Protein AF-0000000069589042 (afdb_homodimer)

Secondary structure (DSSP, 8-state):
------------SS-----PPPHHHHHHHHHHHHHHHHHHTSS---SHHHHHHHHHHHHHHHHHSTTHHHHHHHHHHHHHHHHHHHHHHHHHTT-/------------SS-----PPPHHHHHHHHHHHHHHHHHHTSS---SHHHHHHHHHHHHHHHHHSTTHHHHHHHHHHHHHHHHHHHHHHHHHHH-

pLDDT: mean 73.5, std 22.68, range [29.11, 97.81]

InterPro domains:
  IPR036397 Ribonuclease H superfamily [G3DSA:3.30.420.10] (6-92)

Structure (mmCIF, N/CA/C/O backbone):
data_AF-0000000069589042-model_v1
#
loop_
_entity.id
_entity.type
_entity.pdbx_description
1 polymer 'Uncharacterized protein'
#
loop_
_atom_site.group_PDB
_atom_site.id
_atom_site.type_symbol
_atom_site.label_atom_id
_atom_site.label_alt_id
_atom_site.label_comp_id
_atom_site.label_asym_id
_atom_site.label_entity_id
_atom_site.label_seq_id
_atom_site.pdbx_PDB_ins_code
_atom_site.Cartn_x
_atom_site.Cartn_y
_atom_site.Cartn_z
_atom_site.occupancy
_atom_site.B_iso_or_equiv
_atom_site.auth_seq_id
_atom_site.auth_comp_id
_atom_site.auth_asym_id
_atom_site.auth_atom_id
_atom_site.pdbx_PDB_model_num
ATOM 1 N N . MET A 1 1 ? 12.562 -22.391 -38.875 1 29.11 1 MET A N 1
ATOM 2 C CA . MET A 1 1 ? 13.242 -21.094 -38.75 1 29.11 1 MET A CA 1
ATOM 3 C C . MET A 1 1 ? 12.727 -20.328 -37.531 1 29.11 1 MET A C 1
ATOM 5 O O . MET A 1 1 ? 11.602 -19.812 -37.562 1 29.11 1 MET A O 1
ATOM 9 N N . GLY A 1 2 ? 12.922 -20.703 -36.219 1 31.92 2 GLY A N 1
ATOM 10 C CA . GLY A 1 2 ? 12.305 -20.531 -34.906 1 31.92 2 GLY A CA 1
ATOM 11 C C . GLY A 1 2 ? 12.438 -19.125 -34.375 1 31.92 2 GLY A C 1
ATOM 12 O O . GLY A 1 2 ? 13.547 -18.594 -34.25 1 31.92 2 GLY A O 1
ATOM 13 N N . THR A 1 3 ? 11.484 -18.125 -34.562 1 29.38 3 THR A N 1
ATOM 14 C CA . THR A 1 3 ? 11.43 -16.703 -34.219 1 29.38 3 THR A CA 1
ATOM 15 C C . THR A 1 3 ? 11.805 -16.469 -32.75 1 29.38 3 THR A C 1
ATOM 17 O O . THR A 1 3 ? 11.227 -17.094 -31.875 1 29.38 3 THR A O 1
ATOM 20 N N . HIS A 1 4 ? 13.062 -16.172 -32.344 1 33.91 4 HIS A N 1
ATOM 21 C CA . HIS A 1 4 ? 13.711 -15.758 -31.094 1 33.91 4 HIS A CA 1
ATOM 22 C C . HIS A 1 4 ? 13.062 -14.508 -30.531 1 33.91 4 HIS A C 1
ATOM 24 O O . HIS A 1 4 ? 13.469 -13.383 -30.844 1 33.91 4 HIS A O 1
ATOM 30 N N . ILE A 1 5 ? 11.773 -14.367 -30.609 1 36.72 5 ILE A N 1
ATOM 31 C CA . ILE A 1 5 ? 11.234 -13.117 -30.094 1 36.72 5 ILE A CA 1
ATOM 32 C C . ILE A 1 5 ? 11.883 -12.789 -28.75 1 36.72 5 ILE A C 1
ATOM 34 O O . ILE A 1 5 ? 11.898 -13.625 -27.844 1 36.72 5 ILE A O 1
ATOM 38 N N . GLY A 1 6 ? 12.953 -11.969 -28.75 1 31.2 6 GLY A N 1
ATOM 39 C CA . GLY A 1 6 ? 13.711 -11.273 -27.719 1 31.2 6 GLY A CA 1
ATOM 40 C C . GLY A 1 6 ? 12.844 -10.766 -26.578 1 31.2 6 GLY A C 1
ATOM 41 O O . GLY A 1 6 ? 11.672 -10.43 -26.781 1 31.2 6 GLY A O 1
ATOM 42 N N . MET A 1 7 ? 13.07 -11.195 -25.359 1 32.75 7 MET A N 1
ATOM 43 C CA . MET A 1 7 ? 12.562 -10.898 -24.016 1 32.75 7 MET A CA 1
ATOM 44 C C . MET A 1 7 ? 12.469 -9.391 -23.797 1 32.75 7 MET A C 1
ATOM 46 O O . MET A 1 7 ? 13.484 -8.703 -23.734 1 32.75 7 MET A O 1
ATOM 50 N N . GLN A 1 8 ? 11.703 -8.625 -24.625 1 31.72 8 GLN A N 1
ATOM 51 C CA . GLN A 1 8 ? 11.484 -7.199 -24.406 1 31.72 8 GLN A CA 1
ATOM 52 C C . GLN A 1 8 ? 11.289 -6.902 -22.922 1 31.72 8 GLN A C 1
ATOM 54 O O . GLN A 1 8 ? 10.438 -7.516 -22.266 1 31.72 8 GLN A O 1
ATOM 59 N N . TRP A 1 9 ? 12.328 -6.465 -22.281 1 32.38 9 TRP A N 1
ATOM 60 C CA . TRP A 1 9 ? 12.445 -5.914 -20.938 1 32.38 9 TRP A CA 1
ATOM 61 C C . TRP A 1 9 ? 11.406 -4.82 -20.703 1 32.38 9 TRP A C 1
ATOM 63 O O . TRP A 1 9 ? 11.469 -3.76 -21.344 1 32.38 9 TRP A O 1
ATOM 73 N N . ILE A 1 10 ? 10.141 -4.898 -21.078 1 34.53 10 ILE A N 1
ATOM 74 C CA . ILE A 1 10 ? 9.156 -3.869 -20.766 1 34.53 10 ILE A CA 1
ATOM 75 C C . ILE A 1 10 ? 9.391 -3.338 -19.359 1 34.53 10 ILE A C 1
ATOM 77 O O . ILE A 1 10 ? 9.57 -4.117 -18.406 1 34.53 10 ILE A O 1
ATOM 81 N N . GLY A 1 11 ? 9.984 -2.17 -19.203 1 34.44 11 GLY A N 1
ATOM 82 C CA . GLY A 1 11 ? 10.258 -1.317 -18.062 1 34.44 11 GLY A CA 1
ATOM 83 C C . GLY A 1 11 ? 9.102 -1.262 -17.062 1 34.44 11 GLY A C 1
ATOM 84 O O . GLY A 1 11 ? 8.219 -0.415 -17.188 1 34.44 11 GLY A O 1
ATOM 85 N N . ARG A 1 12 ? 8.266 -2.277 -16.875 1 33.66 12 ARG A N 1
ATOM 86 C CA . ARG A 1 12 ? 7.238 -2.379 -15.844 1 33.66 12 ARG A CA 1
ATOM 87 C C . ARG A 1 12 ? 7.754 -1.869 -14.508 1 33.66 12 ARG A C 1
ATOM 89 O O . ARG A 1 12 ? 8.961 -1.86 -14.266 1 33.66 12 ARG A O 1
ATOM 96 N N . GLY A 1 13 ? 7.234 -0.902 -13.766 1 37.78 13 GLY A N 1
ATOM 97 C CA . GLY A 1 13 ? 7.449 -0.773 -12.328 1 37.78 13 GLY A CA 1
ATOM 98 C C . GLY A 1 13 ? 7.934 -2.057 -11.68 1 37.78 13 GLY A C 1
ATOM 99 O O . GLY A 1 13 ? 7.898 -3.123 -12.297 1 37.78 13 GLY A O 1
ATOM 100 N N . GLY A 1 14 ? 8.93 -1.991 -10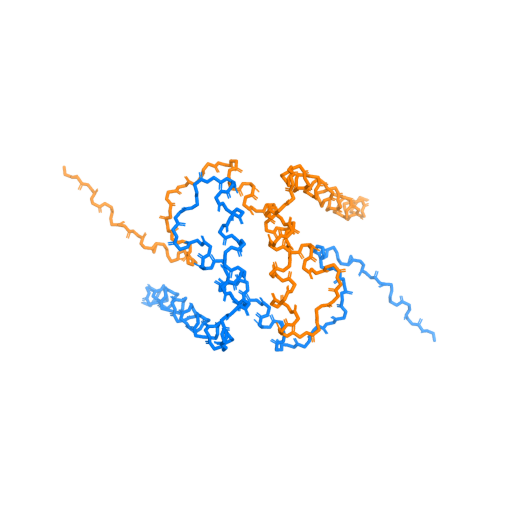.445 1 41.84 14 GLY A N 1
ATOM 101 C CA . GLY A 1 14 ? 9.688 -3.133 -9.953 1 41.84 14 GLY A CA 1
ATOM 102 C C . GLY A 1 14 ? 8.93 -4.445 -10.07 1 41.84 14 GLY A C 1
ATOM 103 O O . GLY A 1 14 ? 8.859 -5.211 -9.117 1 41.84 14 GLY A O 1
ATOM 104 N N . SER A 1 15 ? 7.914 -4.406 -10.766 1 41.94 15 SER A N 1
ATOM 105 C CA . SER A 1 15 ? 7.207 -5.68 -10.703 1 41.94 15 SER A CA 1
ATOM 106 C C . SER A 1 15 ? 8.023 -6.801 -11.328 1 41.94 15 SER A C 1
ATOM 108 O O . SER A 1 15 ? 8.523 -6.656 -12.453 1 41.94 15 SER A O 1
ATOM 110 N N . VAL A 1 16 ? 8.938 -7.422 -10.547 1 47.59 16 VAL A N 1
ATOM 111 C CA . VAL A 1 16 ? 9.469 -8.727 -10.93 1 47.59 16 VAL A CA 1
ATOM 112 C C . VAL A 1 16 ? 8.5 -9.43 -11.875 1 47.59 16 VAL A C 1
ATOM 114 O O . VAL A 1 16 ? 7.285 -9.391 -11.672 1 47.59 16 VAL A O 1
ATOM 117 N N . LEU A 1 17 ? 8.844 -9.375 -13.203 1 51.66 17 LEU A N 1
ATOM 118 C CA . LEU A 1 17 ? 8.117 -10.125 -14.227 1 51.66 17 LEU A CA 1
ATOM 119 C C . LEU A 1 17 ? 7.711 -11.5 -13.703 1 51.66 17 LEU A C 1
ATOM 121 O O . LEU A 1 17 ? 8.5 -12.445 -13.773 1 51.66 17 LEU A O 1
ATOM 125 N N . TRP A 1 18 ? 7.078 -11.531 -12.695 1 61.94 18 TRP A N 1
ATOM 126 C CA . TRP A 1 18 ? 6.508 -12.812 -12.289 1 61.94 18 TRP A CA 1
ATOM 127 C C . TRP A 1 18 ? 5.457 -13.273 -13.289 1 61.94 18 TRP A C 1
ATOM 129 O O . TRP A 1 18 ? 4.836 -12.461 -13.977 1 61.94 18 TRP A O 1
ATOM 139 N N . PRO A 1 19 ? 5.504 -14.562 -13.664 1 65.19 19 PRO A N 1
ATOM 140 C CA . PRO A 1 19 ? 4.383 -15.039 -14.469 1 65.19 19 PRO A CA 1
ATOM 141 C C . PRO A 1 19 ? 3.061 -14.367 -14.109 1 65.19 19 PRO A C 1
ATOM 143 O O . PRO A 1 19 ? 2.895 -13.898 -12.977 1 65.19 19 PRO A O 1
ATOM 146 N N . ALA A 1 20 ? 2.209 -14.281 -15.07 1 70 20 ALA A N 1
ATOM 147 C CA . ALA A 1 20 ? 0.897 -13.672 -14.859 1 70 20 ALA A CA 1
ATOM 148 C C . ALA A 1 20 ? 0.164 -14.344 -13.695 1 70 20 ALA A C 1
ATOM 150 O O . ALA A 1 20 ? 0.16 -15.578 -13.586 1 70 20 ALA A O 1
ATOM 151 N N . ARG A 1 21 ? -0.206 -13.617 -12.781 1 76.06 21 ARG A N 1
ATOM 152 C CA . ARG A 1 21 ? -0.996 -14.117 -11.656 1 76.06 21 ARG A CA 1
ATOM 153 C C . ARG A 1 21 ? -2.428 -14.414 -12.086 1 76.06 21 ARG A C 1
ATOM 155 O O . ARG A 1 21 ? -2.908 -13.875 -13.086 1 76.06 21 ARG A O 1
ATOM 162 N N . SER A 1 22 ? -2.971 -15.352 -11.414 1 81.31 22 SER A N 1
ATOM 163 C CA . SER A 1 22 ? -4.395 -15.578 -11.648 1 81.31 22 SER A CA 1
ATOM 164 C C . SER A 1 22 ? -5.188 -14.281 -11.523 1 81.31 22 SER A C 1
ATOM 166 O O . SER A 1 22 ? -4.863 -13.422 -10.703 1 81.31 22 SER A O 1
ATOM 168 N N . PRO A 1 23 ? -6.207 -14.102 -12.297 1 82.69 23 PRO A N 1
ATOM 169 C CA . PRO A 1 23 ? -7.047 -12.898 -12.258 1 82.69 23 PRO A CA 1
ATOM 170 C C . PRO A 1 23 ? -7.609 -12.617 -10.867 1 82.69 23 PRO A C 1
ATOM 172 O O . PRO A 1 23 ? -7.715 -11.461 -10.469 1 82.69 23 PRO A O 1
ATOM 175 N N . ASP A 1 24 ? -7.965 -13.688 -10.164 1 83.56 24 ASP A N 1
ATOM 176 C CA . ASP A 1 24 ? -8.547 -13.523 -8.836 1 83.56 24 ASP A CA 1
ATOM 177 C C . ASP A 1 24 ? -7.527 -12.93 -7.867 1 83.56 24 ASP A C 1
ATOM 179 O O . ASP A 1 24 ? -7.867 -12.055 -7.066 1 83.56 24 ASP A O 1
ATOM 183 N N . LEU A 1 25 ? -6.352 -13.398 -7.945 1 87.38 25 LEU A N 1
ATOM 184 C CA . LEU A 1 25 ? -5.316 -12.906 -7.047 1 87.38 25 LEU A CA 1
ATOM 185 C C . LEU A 1 25 ? -4.941 -11.469 -7.398 1 87.38 25 LEU A C 1
ATOM 187 O O . LEU A 1 25 ? -4.652 -10.664 -6.508 1 87.38 25 LEU A O 1
ATOM 191 N N . THR A 1 26 ? -5.043 -11.203 -8.648 1 85.94 26 THR A N 1
ATOM 192 C CA . THR A 1 26 ? -4.746 -9.844 -9.102 1 85.94 26 THR A CA 1
ATOM 193 C C . THR A 1 26 ? -5.793 -8.867 -8.586 1 85.94 26 THR A C 1
ATOM 195 O O . THR A 1 26 ? -5.453 -7.789 -8.086 1 85.94 26 THR A O 1
ATOM 198 N N . ARG A 1 27 ? -7.055 -9.289 -8.656 1 83.75 27 ARG A N 1
ATOM 199 C CA . ARG A 1 27 ? -8.133 -8.461 -8.125 1 83.75 27 ARG A CA 1
ATOM 200 C C . ARG A 1 27 ? -7.992 -8.266 -6.621 1 83.75 27 ARG A C 1
ATOM 202 O O . ARG A 1 27 ? -8.125 -7.148 -6.117 1 83.75 27 ARG A O 1
ATOM 209 N N . LEU A 1 28 ? -7.688 -9.32 -5.938 1 85.38 28 LEU A N 1
ATOM 210 C CA . LEU A 1 28 ? -7.547 -9.281 -4.488 1 85.38 28 LEU A CA 1
ATOM 211 C C . LEU A 1 28 ? -6.371 -8.406 -4.078 1 85.38 28 LEU A C 1
ATOM 213 O O . LEU A 1 28 ? -6.453 -7.668 -3.09 1 85.38 28 LEU A O 1
ATOM 217 N N . ASP A 1 29 ? -5.309 -8.586 -4.809 1 87.69 29 ASP A N 1
ATOM 218 C CA . ASP A 1 29 ? -4.141 -7.738 -4.574 1 87.69 29 ASP A CA 1
ATOM 219 C C . ASP A 1 29 ? -4.523 -6.262 -4.598 1 87.69 29 ASP A C 1
ATOM 221 O O . ASP A 1 29 ? -4.273 -5.535 -3.631 1 87.69 29 ASP A O 1
ATOM 225 N N . TYR A 1 30 ? -5.184 -5.898 -5.695 1 86.5 30 TYR A N 1
ATOM 226 C CA . TYR A 1 30 ? -5.566 -4.5 -5.875 1 86.5 30 TYR A CA 1
ATOM 227 C C . TYR A 1 30 ? -6.484 -4.039 -4.75 1 86.5 30 TYR A C 1
ATOM 229 O O . TYR A 1 30 ? -6.23 -3.012 -4.113 1 86.5 30 TYR A O 1
ATOM 237 N N . PHE A 1 31 ? -7.473 -4.809 -4.363 1 88.81 31 PHE A N 1
ATOM 238 C CA . PHE A 1 31 ? -8.492 -4.371 -3.418 1 88.81 31 PHE A CA 1
ATOM 239 C C . PHE A 1 31 ? -7.98 -4.457 -1.987 1 88.81 31 PHE A C 1
ATOM 241 O O . PHE A 1 31 ? -8.367 -3.656 -1.134 1 88.81 31 PHE A O 1
ATOM 248 N N . LEU A 1 32 ? -7.121 -5.371 -1.714 1 92.38 32 LEU A N 1
ATOM 249 C CA . LEU A 1 32 ? -6.551 -5.477 -0.375 1 92.38 32 LEU A CA 1
ATOM 250 C C . LEU A 1 32 ? -5.719 -4.242 -0.044 1 92.38 32 LEU A C 1
ATOM 252 O O . LEU A 1 32 ? -5.832 -3.686 1.051 1 92.38 32 LEU A O 1
ATOM 256 N N . TRP A 1 33 ? -4.887 -3.781 -1.04 1 92.38 33 TRP A N 1
ATOM 257 C CA . TRP A 1 33 ? -4.09 -2.576 -0.818 1 92.38 33 TRP A CA 1
ATOM 258 C C . TRP A 1 33 ? -4.988 -1.362 -0.609 1 92.38 33 TRP A C 1
ATOM 260 O O . TRP A 1 33 ? -4.715 -0.518 0.246 1 92.38 33 TRP A O 1
ATOM 270 N N . ARG A 1 34 ? -6.004 -1.331 -1.408 1 87.81 34 ARG A N 1
ATOM 271 C CA . ARG A 1 34 ? -6.953 -0.235 -1.245 1 87.81 34 ARG A CA 1
ATOM 272 C C . ARG A 1 34 ? -7.555 -0.237 0.156 1 87.81 34 ARG A C 1
ATOM 274 O O . ARG A 1 34 ? -7.699 0.819 0.777 1 87.81 34 ARG A O 1
ATOM 281 N N . TYR A 1 35 ? -7.969 -1.413 0.571 1 91 35 TYR A N 1
ATOM 282 C CA . TYR A 1 35 ? -8.547 -1.545 1.902 1 91 35 TYR A CA 1
ATOM 283 C C . TYR A 1 35 ? -7.543 -1.162 2.979 1 91 35 TYR A C 1
ATOM 285 O O . TYR A 1 35 ? -7.859 -0.403 3.896 1 91 35 TYR A O 1
ATOM 293 N N . VAL A 1 36 ? -6.32 -1.638 2.936 1 94.56 36 VAL A N 1
ATOM 294 C CA . VAL A 1 36 ? -5.27 -1.301 3.889 1 94.56 36 VAL A CA 1
ATOM 295 C C . VAL A 1 36 ? -5.074 0.213 3.932 1 94.56 36 VAL A C 1
ATOM 297 O O . VAL A 1 36 ? -5.012 0.808 5.012 1 94.56 36 VAL A O 1
ATOM 300 N N . LYS A 1 37 ? -4.977 0.887 2.74 1 92.81 37 LYS A N 1
ATOM 301 C CA . LYS A 1 37 ? -4.777 2.332 2.68 1 92.81 37 LYS A CA 1
ATOM 302 C C . LYS A 1 37 ? -5.953 3.078 3.307 1 92.81 37 LYS A C 1
ATOM 304 O O . LYS A 1 37 ? -5.766 4.125 3.932 1 92.81 37 LYS A O 1
ATOM 309 N N . SER A 1 38 ? -7.168 2.465 3.111 1 90.12 38 SER A N 1
ATOM 310 C CA . SER A 1 38 ? -8.328 3.117 3.713 1 90.12 38 SER A CA 1
ATOM 311 C C . SER A 1 38 ? -8.227 3.133 5.234 1 90.12 38 SER A C 1
ATOM 313 O O . SER A 1 38 ? -8.68 4.078 5.883 1 90.12 38 SER A O 1
ATOM 315 N N . LEU A 1 39 ? -7.664 2.1 5.805 1 93.06 39 LEU A N 1
ATOM 316 C CA . LEU A 1 39 ? -7.441 2.033 7.242 1 93.06 39 LEU A CA 1
ATOM 317 C C . LEU A 1 39 ? -6.355 3.018 7.672 1 93.06 39 LEU A C 1
ATOM 319 O O . LEU A 1 39 ? -6.48 3.668 8.711 1 93.06 39 LEU A O 1
ATOM 323 N N . VAL A 1 40 ? -5.305 3.162 6.938 1 95.56 40 VAL A N 1
ATOM 324 C CA . VAL A 1 40 ? -4.16 4.016 7.254 1 95.56 40 VAL A CA 1
ATOM 325 C C . VAL A 1 40 ? -4.586 5.48 7.223 1 95.56 40 VAL A C 1
ATOM 327 O O . VAL A 1 40 ? -4.156 6.277 8.062 1 95.56 40 VAL A O 1
ATOM 330 N N . TYR A 1 41 ? -5.461 5.801 6.281 1 91.94 41 TYR A N 1
ATOM 331 C CA . TYR A 1 41 ? -5.734 7.207 6.016 1 91.94 41 TYR A CA 1
ATOM 332 C C . TYR A 1 41 ? -7.137 7.582 6.477 1 91.94 41 TYR A C 1
ATOM 334 O O . TYR A 1 41 ? -7.742 8.523 5.953 1 91.94 41 TYR A O 1
ATOM 342 N N . GLU A 1 42 ? -7.637 6.832 7.324 1 91.44 42 GLU A N 1
ATOM 343 C CA . GLU A 1 42 ? -8.93 7.148 7.918 1 91.44 42 GLU A CA 1
ATOM 344 C C . GLU A 1 42 ? -8.938 8.555 8.516 1 91.44 42 GLU A C 1
ATOM 346 O O . GLU A 1 42 ? -9.969 9.234 8.508 1 91.44 42 GLU A O 1
ATOM 351 N N . THR A 1 43 ? -7.844 8.984 9.047 1 91.25 43 THR A N 1
ATOM 352 C CA . THR A 1 43 ? -7.578 10.336 9.531 1 91.25 43 THR A CA 1
ATOM 353 C C . THR A 1 43 ? -6.285 10.883 8.938 1 91.25 43 THR A C 1
ATOM 355 O O . THR A 1 43 ? -5.465 10.117 8.414 1 91.25 43 THR A O 1
ATOM 358 N N . PRO A 1 44 ? -6.113 12.156 8.883 1 88.81 44 PRO A N 1
ATOM 359 C CA . PRO A 1 44 ? -4.898 12.703 8.281 1 88.81 44 PRO A CA 1
ATOM 360 C C . PRO A 1 44 ? -3.625 12.195 8.961 1 88.81 44 PRO A C 1
ATOM 362 O O . PRO A 1 44 ? -3.586 12.055 10.18 1 88.81 44 PRO A O 1
ATOM 365 N N . VAL A 1 45 ? -2.707 11.891 8.188 1 92.12 45 VAL A N 1
ATOM 366 C CA . VAL A 1 45 ? -1.384 11.484 8.648 1 92.12 45 VAL A CA 1
ATOM 367 C C . VAL A 1 45 ? -0.556 12.727 8.984 1 92.12 45 VAL A C 1
ATOM 369 O O . VAL A 1 45 ? -0.429 13.633 8.156 1 92.12 45 VAL A O 1
ATOM 372 N N . ASN A 1 46 ? 0.109 12.703 10.086 1 89.38 46 ASN A N 1
ATOM 373 C CA . ASN A 1 46 ? 0.689 13.945 10.586 1 89.38 46 ASN A CA 1
ATOM 374 C C . ASN A 1 46 ? 2.213 13.922 10.516 1 89.38 46 ASN A C 1
ATOM 376 O O . ASN A 1 46 ? 2.865 14.945 10.742 1 89.38 46 ASN A O 1
ATOM 380 N N . SER A 1 47 ? 2.812 12.82 10.359 1 91.75 47 SER A N 1
ATOM 381 C CA . SER A 1 47 ? 4.262 12.68 10.281 1 91.75 47 SER A CA 1
ATOM 382 C C . SER A 1 47 ? 4.66 11.352 9.648 1 91.75 47 SER A C 1
ATOM 384 O O . SER A 1 47 ? 3.822 10.461 9.484 1 91.75 47 SER A O 1
ATOM 386 N N . ALA A 1 48 ? 5.914 11.289 9.367 1 89.5 48 ALA A N 1
ATOM 387 C CA . ALA A 1 48 ? 6.434 10.039 8.812 1 89.5 48 ALA A CA 1
ATOM 388 C C . ALA A 1 48 ? 6.324 8.898 9.828 1 89.5 48 ALA A C 1
ATOM 390 O O . ALA A 1 48 ? 5.992 7.77 9.469 1 89.5 48 ALA A O 1
ATOM 391 N N . GLU A 1 49 ? 6.652 9.219 11.055 1 92.69 49 GLU A N 1
ATOM 392 C CA . GLU A 1 49 ? 6.555 8.219 12.117 1 92.69 49 GLU A CA 1
ATOM 393 C C . GLU A 1 49 ? 5.117 7.754 12.312 1 92.69 49 GLU A C 1
ATOM 395 O O . GLU A 1 49 ? 4.863 6.57 12.539 1 92.69 49 GLU A O 1
ATOM 400 N N . ASP A 1 50 ? 4.242 8.688 12.195 1 95 50 ASP A N 1
ATOM 401 C CA . ASP A 1 50 ? 2.818 8.375 12.273 1 95 50 ASP A CA 1
ATOM 402 C C . ASP A 1 50 ? 2.396 7.453 11.125 1 95 50 ASP A C 1
ATOM 404 O O . ASP A 1 50 ? 1.66 6.488 11.344 1 95 50 ASP A O 1
ATOM 408 N N . LEU A 1 51 ? 2.809 7.746 9.984 1 94.69 51 LEU A N 1
ATOM 409 C CA . LEU A 1 51 ? 2.496 6.934 8.812 1 94.69 51 LEU A CA 1
ATOM 410 C C . LEU A 1 51 ? 2.965 5.496 9.008 1 94.69 51 LEU A C 1
ATOM 412 O O . LEU A 1 51 ? 2.197 4.555 8.789 1 94.69 51 LEU A O 1
ATOM 416 N N . VAL A 1 52 ? 4.18 5.336 9.469 1 95.06 52 VAL A N 1
ATOM 417 C CA . VAL A 1 52 ? 4.754 4.008 9.672 1 95.06 52 VAL A CA 1
ATOM 418 C C . VAL A 1 52 ? 3.939 3.246 10.711 1 95.06 52 VAL A C 1
ATOM 420 O O . VAL A 1 52 ? 3.633 2.066 10.531 1 95.06 52 VAL A O 1
ATOM 423 N N . ALA A 1 53 ? 3.682 3.889 11.781 1 96.38 53 ALA A N 1
ATOM 424 C CA . ALA A 1 53 ? 2.904 3.262 12.844 1 96.38 53 ALA A CA 1
ATOM 425 C C . ALA A 1 53 ? 1.533 2.822 12.336 1 96.38 53 ALA A C 1
ATOM 427 O O . ALA A 1 53 ? 1.055 1.738 12.68 1 96.38 53 ALA A O 1
ATOM 428 N N . ARG A 1 54 ? 0.88 3.611 11.578 1 96.88 54 ARG A N 1
ATOM 429 C CA . ARG A 1 54 ? -0.454 3.312 11.07 1 96.88 54 ARG A CA 1
ATOM 430 C C . ARG A 1 54 ? -0.408 2.189 10.039 1 96.88 54 ARG A C 1
ATOM 432 O O . ARG A 1 54 ? -1.321 1.364 9.977 1 96.88 54 ARG A O 1
ATOM 439 N N . ILE A 1 55 ? 0.605 2.162 9.188 1 97.06 55 ILE A N 1
ATOM 440 C CA . ILE A 1 55 ? 0.775 1.056 8.258 1 97.06 55 ILE A CA 1
ATOM 441 C C . ILE A 1 55 ? 0.902 -0.257 9.023 1 97.06 55 ILE A C 1
ATOM 443 O O . ILE A 1 55 ? 0.248 -1.247 8.688 1 97.06 55 ILE A O 1
ATOM 447 N N . ALA A 1 56 ? 1.705 -0.224 10.094 1 97.12 56 ALA A N 1
ATOM 448 C CA . ALA A 1 56 ? 1.888 -1.42 10.914 1 97.12 56 ALA A CA 1
ATOM 449 C C . ALA A 1 56 ? 0.579 -1.833 11.578 1 97.12 56 ALA A C 1
ATOM 451 O O . ALA A 1 56 ? 0.238 -3.018 11.609 1 97.12 56 ALA A O 1
ATOM 452 N N . ALA A 1 57 ? -0.073 -0.87 12.094 1 97.81 57 ALA A N 1
ATOM 453 C CA . ALA A 1 57 ? -1.34 -1.148 12.766 1 97.81 57 ALA A CA 1
ATOM 454 C C . ALA A 1 57 ? -2.373 -1.693 11.789 1 97.81 57 ALA A C 1
ATOM 456 O O . ALA A 1 57 ? -3.09 -2.648 12.094 1 97.81 57 ALA A O 1
ATOM 457 N N . ALA A 1 58 ? -2.527 -1.105 10.602 1 97 58 ALA A N 1
ATOM 458 C CA . ALA A 1 58 ? -3.469 -1.553 9.578 1 97 58 ALA A CA 1
ATOM 459 C C . ALA A 1 58 ? -3.143 -2.971 9.117 1 97 58 ALA A C 1
ATOM 461 O O . ALA A 1 58 ? -4.043 -3.799 8.961 1 97 58 ALA A O 1
ATOM 462 N N . ALA A 1 59 ? -1.859 -3.24 8.906 1 97.06 59 ALA A N 1
ATOM 463 C CA . ALA A 1 59 ? -1.425 -4.57 8.492 1 97.06 59 ALA A CA 1
ATOM 464 C C . ALA A 1 59 ? -1.768 -5.617 9.547 1 97.06 59 ALA A C 1
ATOM 466 O O . ALA A 1 59 ? -2.205 -6.723 9.219 1 97.06 59 ALA A O 1
ATOM 467 N N . ARG A 1 60 ? -1.554 -5.223 10.781 1 96.19 60 ARG A N 1
ATOM 468 C CA . ARG A 1 60 ? -1.892 -6.125 11.875 1 96.19 60 ARG A CA 1
ATOM 469 C C . ARG A 1 60 ? -3.393 -6.391 11.93 1 96.19 60 ARG A C 1
ATOM 471 O O . ARG A 1 60 ? -3.82 -7.531 12.102 1 96.19 60 ARG A O 1
ATOM 478 N N . LYS A 1 61 ? -4.109 -5.367 11.805 1 95.62 61 LYS A N 1
ATOM 479 C CA . LYS A 1 61 ? -5.562 -5.5 11.805 1 95.62 61 LYS A CA 1
ATOM 480 C C . LYS A 1 61 ? -6.031 -6.438 10.695 1 95.62 61 LYS A C 1
ATOM 482 O O . LYS A 1 61 ? -6.859 -7.32 10.93 1 95.62 61 LYS A O 1
ATOM 487 N N . VAL A 1 62 ? -5.535 -6.32 9.523 1 94.94 62 VAL A N 1
ATOM 488 C CA . VAL A 1 62 ? -5.906 -7.129 8.359 1 94.94 62 VAL A CA 1
ATOM 489 C C . VAL A 1 62 ? -5.512 -8.586 8.602 1 94.94 62 VAL A C 1
ATOM 491 O O . VAL A 1 62 ? -6.285 -9.5 8.305 1 94.94 62 VAL A O 1
ATOM 494 N N . ARG A 1 63 ? -4.363 -8.789 9.18 1 94.19 63 ARG A N 1
ATOM 495 C CA . ARG A 1 63 ? -3.861 -10.141 9.414 1 94.19 63 ARG A CA 1
ATOM 496 C C . ARG A 1 63 ? -4.68 -10.852 10.484 1 94.19 63 ARG A C 1
ATOM 498 O O . ARG A 1 63 ? -4.965 -12.039 10.367 1 94.19 63 ARG A O 1
ATOM 505 N N . ASP A 1 64 ? -5.016 -10.039 11.414 1 94.88 64 ASP A N 1
ATOM 506 C CA . ASP A 1 64 ? -5.582 -10.656 12.609 1 94.88 64 ASP A CA 1
ATOM 507 C C . ASP A 1 64 ? -7.105 -10.742 12.523 1 94.88 64 ASP A C 1
ATOM 509 O O . ASP A 1 64 ? -7.75 -11.367 13.359 1 94.88 64 ASP A O 1
ATOM 513 N N . THR A 1 65 ? -7.703 -10.117 11.555 1 92.56 65 THR A N 1
ATOM 514 C CA . THR A 1 65 ? -9.156 -10.086 11.445 1 92.56 65 THR A CA 1
ATOM 515 C C . THR A 1 65 ? -9.664 -11.312 10.688 1 92.56 65 THR A C 1
ATOM 517 O O . THR A 1 65 ? -9.367 -11.484 9.508 1 92.56 65 THR A O 1
ATOM 520 N N . PRO A 1 66 ? -10.469 -12.117 11.375 1 90.38 66 PRO A N 1
ATOM 521 C CA . PRO A 1 66 ? -11.094 -13.227 10.648 1 90.38 66 PRO A CA 1
ATOM 522 C C . PRO A 1 66 ? -12.039 -12.75 9.547 1 90.38 66 PRO A C 1
ATOM 524 O O . PRO A 1 66 ? -12.789 -11.789 9.75 1 90.38 66 PRO A O 1
ATOM 527 N N . GLY A 1 67 ? -12.023 -13.383 8.312 1 88.69 67 GLY A N 1
ATOM 528 C CA . GLY A 1 67 ? -12.891 -12.992 7.211 1 88.69 67 GLY A CA 1
ATOM 529 C C . GLY A 1 67 ? -12.5 -11.656 6.602 1 88.69 67 GLY A C 1
ATOM 530 O O . GLY A 1 67 ? -13.367 -10.891 6.172 1 88.69 67 GLY A O 1
ATOM 531 N N . ILE A 1 68 ? -11.336 -11.367 6.699 1 87.25 68 ILE A N 1
ATOM 532 C CA . ILE A 1 68 ? -10.844 -10.078 6.238 1 87.25 68 ILE A CA 1
ATOM 533 C C . ILE A 1 68 ? -11.234 -9.867 4.777 1 87.25 68 ILE A C 1
ATOM 535 O O . ILE A 1 68 ? -11.547 -8.75 4.367 1 87.25 68 ILE A O 1
ATOM 539 N N . PHE A 1 69 ? -11.344 -10.898 4.047 1 88.62 69 PHE A N 1
ATOM 540 C CA . PHE A 1 69 ? -11.594 -10.781 2.615 1 88.62 69 PHE A CA 1
ATOM 541 C C . PHE A 1 69 ? -13.039 -10.352 2.359 1 88.62 69 PHE A C 1
ATOM 543 O O . PHE A 1 69 ? -13.328 -9.703 1.352 1 88.62 69 PHE A O 1
ATOM 550 N N . ALA A 1 70 ? -13.852 -10.734 3.264 1 87.31 70 ALA A N 1
ATOM 551 C CA . ALA A 1 70 ? -15.211 -10.203 3.176 1 87.31 70 ALA A CA 1
ATOM 552 C C . ALA A 1 70 ? -15.211 -8.688 3.338 1 87.31 70 ALA A C 1
ATOM 554 O O . ALA A 1 70 ? -15.945 -7.98 2.639 1 87.31 70 ALA A O 1
ATOM 555 N N . ASN A 1 71 ? -14.438 -8.234 4.25 1 86.12 71 ASN A N 1
ATOM 556 C CA . ASN A 1 71 ? -14.305 -6.793 4.449 1 86.12 71 ASN A CA 1
ATOM 557 C C . ASN A 1 71 ? -13.727 -6.105 3.217 1 86.12 71 ASN A C 1
ATOM 559 O O . ASN A 1 71 ? -14.18 -5.031 2.826 1 86.12 71 ASN A O 1
ATOM 563 N N . VAL A 1 72 ? -12.758 -6.746 2.65 1 86.19 72 VAL A N 1
ATOM 564 C CA . VAL A 1 72 ? -12.125 -6.211 1.45 1 86.19 72 VAL A CA 1
ATOM 565 C C . VAL A 1 72 ? -13.148 -6.125 0.321 1 86.19 72 VAL A C 1
ATOM 567 O O . VAL A 1 72 ? -13.242 -5.098 -0.36 1 86.19 72 VAL A O 1
ATOM 570 N N . ARG A 1 73 ? -13.906 -7.16 0.191 1 85.12 73 ARG A N 1
ATOM 571 C CA .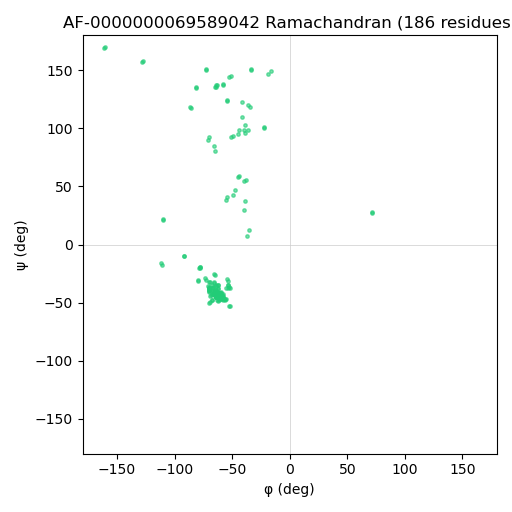 ARG A 1 73 ? -14.922 -7.195 -0.852 1 85.12 73 ARG A CA 1
ATOM 572 C C . ARG A 1 73 ? -15.984 -6.125 -0.617 1 85.12 73 ARG A C 1
ATOM 574 O O . ARG A 1 73 ? -16.422 -5.465 -1.56 1 85.12 73 ARG A O 1
ATOM 581 N N . SER A 1 74 ? -16.344 -6.008 0.577 1 84.94 74 SER A N 1
ATOM 582 C CA . SER A 1 74 ? -17.328 -4.992 0.935 1 84.94 74 SER A CA 1
ATOM 583 C C . SER A 1 74 ? -16.812 -3.59 0.639 1 84.94 74 SER A C 1
ATOM 585 O O . SER A 1 74 ? -17.547 -2.74 0.142 1 84.94 74 SER A O 1
ATOM 587 N N . SER A 1 75 ? -15.578 -3.4 1.033 1 78.44 75 SER A N 1
ATOM 588 C CA . SER A 1 75 ? -14.961 -2.105 0.757 1 78.44 75 SER A CA 1
ATOM 589 C C . SER A 1 75 ? -14.922 -1.823 -0.741 1 78.44 75 SER A C 1
ATOM 591 O O . SER A 1 75 ? -15.18 -0.699 -1.174 1 78.44 75 SER A O 1
ATOM 593 N N . MET A 1 76 ? -14.594 -2.812 -1.48 1 77.94 76 MET A N 1
ATOM 594 C CA . MET A 1 76 ? -14.586 -2.709 -2.936 1 77.94 76 MET A CA 1
ATOM 595 C C . MET A 1 76 ? -15.945 -2.27 -3.463 1 77.94 76 MET A C 1
ATOM 597 O O . MET A 1 76 ? -16.031 -1.393 -4.324 1 77.94 76 MET A O 1
ATOM 601 N N . ARG A 1 77 ? -16.859 -2.912 -2.967 1 77.94 77 ARG A N 1
ATOM 602 C CA . ARG A 1 77 ? -18.219 -2.602 -3.402 1 77.94 77 ARG A CA 1
ATOM 603 C C . ARG A 1 77 ? -18.578 -1.156 -3.074 1 77.94 77 ARG A C 1
ATOM 605 O O . ARG A 1 77 ? -19.156 -0.452 -3.904 1 77.94 77 ARG A O 1
ATOM 612 N N . ARG A 1 78 ? -18.219 -0.797 -1.955 1 76.06 78 ARG A N 1
ATOM 613 C CA . ARG A 1 78 ? -18.531 0.562 -1.52 1 76.06 78 ARG A CA 1
ATOM 614 C C . ARG A 1 78 ? -17.797 1.588 -2.375 1 76.06 78 ARG A C 1
ATOM 616 O O . ARG A 1 78 ? -18.375 2.611 -2.754 1 76.06 78 ARG A O 1
ATOM 623 N N . THR A 1 79 ? -16.625 1.272 -2.641 1 72 79 THR A N 1
ATOM 624 C CA . THR A 1 79 ? -15.828 2.197 -3.434 1 72 79 THR A CA 1
ATOM 625 C C . THR A 1 79 ? -16.328 2.26 -4.871 1 72 79 THR A C 1
ATOM 627 O O . THR A 1 79 ? -16.422 3.34 -5.457 1 72 79 THR A O 1
ATOM 630 N N . CYS A 1 80 ? -16.594 1.133 -5.414 1 70.31 80 CYS A N 1
ATOM 631 C CA . CYS A 1 80 ? -17.125 1.094 -6.77 1 70.31 80 CYS A CA 1
ATOM 632 C C . CYS A 1 80 ? -18.453 1.835 -6.844 1 70.31 80 CYS A C 1
ATOM 634 O O . CYS A 1 80 ? -18.719 2.561 -7.805 1 70.31 80 CYS A O 1
ATOM 636 N N . GLU A 1 81 ? -19.234 1.665 -5.918 1 71 81 GLU A N 1
ATOM 637 C CA . GLU A 1 81 ? -20.516 2.346 -5.863 1 71 81 GLU A CA 1
ATOM 638 C C . GLU A 1 81 ? -20.344 3.857 -5.742 1 71 81 GLU A C 1
ATOM 640 O O . GLU A 1 81 ? -21.062 4.625 -6.383 1 71 81 GLU A O 1
ATOM 645 N N . ALA A 1 82 ? -19.375 4.219 -4.961 1 69.19 82 ALA A N 1
ATOM 646 C CA . ALA A 1 82 ? -19.094 5.645 -4.789 1 69.19 82 ALA A CA 1
ATOM 647 C C . ALA A 1 82 ? -18.578 6.258 -6.086 1 69.19 82 ALA A C 1
ATOM 649 O O . ALA A 1 82 ? -18.938 7.383 -6.438 1 69.19 82 ALA A O 1
ATOM 650 N N . CYS A 1 83 ? -17.719 5.496 -6.758 1 63.53 83 CYS A N 1
ATOM 651 C CA . CYS A 1 83 ? -17.219 5.953 -8.047 1 63.53 83 CYS A CA 1
ATOM 652 C C . CYS A 1 83 ? -18.344 6.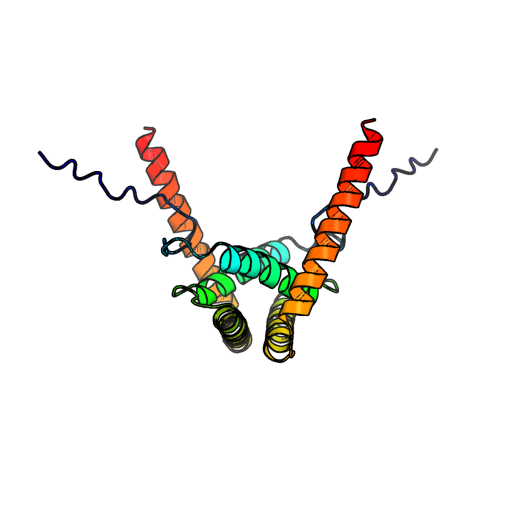066 -9.062 1 63.53 83 CYS A C 1
ATOM 654 O O . CYS A 1 83 ? -18.375 7.008 -9.859 1 63.53 83 CYS A O 1
ATOM 656 N N . PHE A 1 84 ? -19.156 5.066 -9.047 1 64.69 84 PHE A N 1
ATOM 657 C CA . PHE A 1 84 ? -20.297 5.055 -9.969 1 64.69 84 PHE A CA 1
ATOM 658 C C . PHE A 1 84 ? -21.234 6.223 -9.688 1 64.69 84 PHE A C 1
ATOM 660 O O . PHE A 1 84 ? -21.672 6.902 -10.609 1 64.69 84 PHE A O 1
ATOM 667 N N . THR A 1 85 ? -21.438 6.441 -8.539 1 66.44 85 THR A N 1
ATOM 668 C CA . THR A 1 85 ? -22.328 7.523 -8.141 1 66.44 85 THR A CA 1
ATOM 669 C C . THR A 1 85 ? -21.703 8.883 -8.438 1 66.44 85 THR A C 1
ATOM 671 O O . THR A 1 85 ? -22.391 9.805 -8.875 1 66.44 85 THR A O 1
ATOM 674 N N . ALA A 1 86 ? -20.453 8.953 -8.242 1 60.22 86 ALA A N 1
ATOM 675 C CA . ALA A 1 86 ? -19.75 10.203 -8.523 1 60.22 86 ALA A CA 1
ATOM 676 C C . ALA A 1 86 ? -19.688 10.469 -10.023 1 60.22 86 ALA A C 1
ATOM 678 O O . ALA A 1 86 ? -19.906 11.602 -10.469 1 60.22 86 ALA A O 1
ATOM 679 N N . ARG A 1 87 ? -19.219 9.352 -10.727 1 59.31 87 ARG A N 1
ATOM 680 C CA . ARG A 1 87 ? -19.141 9.461 -12.18 1 59.31 87 ARG A CA 1
ATOM 681 C C . ARG A 1 87 ? -20.531 9.562 -12.797 1 59.31 87 ARG A C 1
ATOM 683 O O . ARG A 1 87 ? -20.719 10.219 -13.828 1 59.31 87 ARG A O 1
ATOM 690 N N . GLY A 1 88 ? -21.328 8.602 -12.273 1 54.41 88 GLY A N 1
ATOM 691 C CA . GLY A 1 88 ? -22.703 8.75 -12.742 1 54.41 88 GLY A CA 1
ATOM 692 C C . GLY A 1 88 ? -23.25 10.156 -12.547 1 54.41 88 GLY A C 1
ATOM 693 O O . GLY A 1 88 ? -24.062 10.625 -13.344 1 54.41 88 GLY A O 1
ATOM 694 N N . ARG A 1 89 ? -22.828 10.719 -11.398 1 53.31 89 ARG A N 1
ATOM 695 C CA . ARG A 1 89 ? -23.281 12.086 -11.188 1 53.31 89 ARG A CA 1
ATOM 696 C C . ARG A 1 89 ? -22.688 13.031 -12.227 1 53.31 89 ARG A C 1
ATOM 698 O O . ARG A 1 89 ? -23.266 14.062 -12.555 1 53.31 89 ARG A O 1
ATOM 705 N N . ASN A 1 90 ? -21.516 12.672 -12.602 1 50 90 ASN A N 1
ATOM 706 C CA . ASN A 1 90 ? -20.953 13.492 -13.672 1 50 90 ASN A CA 1
ATOM 707 C C . ASN A 1 90 ? -21.672 13.258 -14.992 1 50 90 ASN A C 1
ATOM 709 O O . ASN A 1 90 ? -21.672 14.133 -15.867 1 50 90 ASN A O 1
ATOM 713 N N . PHE A 1 91 ? -22.016 11.969 -15.109 1 46.5 91 PHE A N 1
ATOM 714 C CA . PHE A 1 91 ? -22.75 11.703 -16.344 1 46.5 91 PHE A CA 1
ATOM 715 C C . PHE A 1 91 ? -24.109 12.375 -16.312 1 46.5 91 PHE A C 1
ATOM 717 O O . PHE A 1 91 ? -24.625 12.773 -17.359 1 46.5 91 PHE A O 1
ATOM 724 N N . GLU A 1 92 ? -24.656 12.422 -15.188 1 46.84 92 GLU A N 1
ATOM 725 C CA . GLU A 1 92 ? -25.953 13.086 -15.227 1 46.84 92 GLU A CA 1
ATOM 726 C C . GLU A 1 92 ? -25.812 14.562 -15.578 1 46.84 92 GLU A C 1
ATOM 728 O O . GLU A 1 92 ? -26.766 15.18 -16.062 1 46.84 92 GLU A O 1
ATOM 733 N N . HIS A 1 93 ? -24.688 15 -15.266 1 44.62 93 HIS A N 1
ATOM 734 C CA . HIS A 1 93 ? -24.625 16.391 -15.664 1 44.62 93 HIS A CA 1
ATOM 735 C C . HIS A 1 93 ? -24.391 16.531 -17.172 1 44.62 93 HIS A C 1
ATOM 737 O O . HIS A 1 93 ? -24.516 17.625 -17.719 1 44.62 93 HIS A O 1
ATOM 743 N N . LEU A 1 94 ? -23.891 15.422 -17.719 1 38.56 94 LEU A N 1
ATOM 744 C CA . LEU A 1 94 ? -23.734 15.539 -19.156 1 38.56 94 LEU A CA 1
ATOM 745 C C . LEU A 1 94 ? -25.078 15.344 -19.859 1 38.56 94 LEU A C 1
ATOM 747 O O . LEU A 1 94 ? -25.219 15.68 -21.031 1 38.56 94 LEU A O 1
ATOM 751 N N . LEU A 1 95 ? -25.953 14.742 -19.156 1 34.28 95 LEU A N 1
ATOM 752 C CA . LEU A 1 95 ? -27.234 14.758 -19.875 1 34.28 95 LEU A CA 1
ATOM 753 C C . LEU A 1 95 ? -27.984 16.062 -19.625 1 34.28 95 LEU A C 1
ATOM 755 O O . LEU A 1 95 ? -28.562 16.641 -20.547 1 34.28 95 LEU A O 1
ATOM 759 N N . MET B 1 1 ? -21.328 41.906 -2.139 1 30.06 1 MET B N 1
ATOM 760 C CA . MET B 1 1 ? -22.156 40.812 -2.668 1 30.06 1 MET B CA 1
ATOM 761 C C . MET B 1 1 ? -21.359 39.531 -2.811 1 30.06 1 MET B C 1
ATOM 763 O O . MET B 1 1 ? -20.453 39.438 -3.633 1 30.06 1 MET B O 1
ATOM 767 N N . GLY B 1 2 ? -21 38.719 -1.713 1 32.62 2 GLY B N 1
ATOM 768 C CA . GLY B 1 2 ? -19.984 37.719 -1.354 1 32.62 2 GLY B CA 1
ATOM 769 C C . GLY B 1 2 ? -20.156 36.406 -2.072 1 32.62 2 GLY B C 1
ATOM 770 O O . GLY B 1 2 ? -21.203 35.75 -1.953 1 32.62 2 GLY B O 1
ATOM 771 N N . THR B 1 3 ? -19.594 36.062 -3.299 1 29.73 3 THR B N 1
ATOM 772 C CA . THR B 1 3 ? -19.703 34.906 -4.176 1 29.73 3 THR B CA 1
ATOM 773 C C . THR B 1 3 ? -19.453 33.625 -3.402 1 29.73 3 THR B C 1
ATOM 775 O O . THR B 1 3 ? -18.406 33.5 -2.752 1 29.73 3 THR B O 1
ATOM 778 N N . HIS B 1 4 ? -20.438 32.875 -2.811 1 33.97 4 HIS B N 1
ATOM 779 C CA . HIS B 1 4 ? -20.562 31.578 -2.154 1 33.97 4 HIS B CA 1
ATOM 780 C C . HIS B 1 4 ? -20.031 30.453 -3.041 1 33.97 4 HIS B C 1
ATOM 782 O O . HIS B 1 4 ? -20.75 29.906 -3.861 1 33.97 4 HIS B O 1
ATOM 788 N N . ILE B 1 5 ? -18.953 30.641 -3.719 1 36.69 5 ILE B N 1
ATOM 789 C CA . ILE B 1 5 ? -18.516 29.547 -4.578 1 36.69 5 ILE B CA 1
ATOM 790 C C . ILE B 1 5 ? -18.641 28.219 -3.826 1 36.69 5 ILE B C 1
ATOM 792 O O . ILE B 1 5 ? -18.188 28.094 -2.689 1 36.69 5 ILE B O 1
ATOM 796 N N . GLY B 1 6 ? -19.734 27.469 -4.062 1 31.05 6 GLY B N 1
ATOM 797 C CA . GLY B 1 6 ? -20.156 26.109 -3.756 1 31.05 6 GLY B CA 1
ATOM 798 C C . GLY B 1 6 ? -19 25.109 -3.77 1 31.05 6 GLY B C 1
ATOM 799 O O . GLY B 1 6 ? -18.047 25.281 -4.531 1 31.05 6 GLY B O 1
ATOM 800 N N . MET B 1 7 ? -18.703 24.453 -2.654 1 32.53 7 MET B N 1
ATOM 801 C CA . MET B 1 7 ? -17.812 23.359 -2.289 1 32.53 7 MET B CA 1
ATOM 802 C C . MET B 1 7 ? -17.875 22.234 -3.316 1 32.53 7 MET B C 1
ATOM 804 O O . MET B 1 7 ? -18.906 21.578 -3.457 1 32.53 7 MET B O 1
ATOM 808 N N . GLN B 1 8 ? -17.562 22.5 -4.617 1 32.03 8 GLN B N 1
ATOM 809 C CA . GLN B 1 8 ? -17.469 21.438 -5.609 1 32.03 8 GLN B CA 1
ATOM 810 C C . GLN B 1 8 ? -16.828 20.188 -5.012 1 32.03 8 GLN B C 1
ATOM 812 O O . GLN B 1 8 ? -15.727 20.25 -4.461 1 32.03 8 GLN B O 1
ATOM 817 N N . TRP B 1 9 ? -17.656 19.281 -4.578 1 32.22 9 TRP B N 1
ATOM 818 C CA . TRP B 1 9 ? -17.359 17.922 -4.16 1 32.22 9 TRP B CA 1
ATOM 819 C C . TRP B 1 9 ? -16.469 17.219 -5.184 1 32.22 9 TRP B C 1
ATOM 821 O O . TRP B 1 9 ? -16.891 16.969 -6.316 1 32.22 9 TRP B O 1
ATOM 831 N N . ILE B 1 10 ? -15.391 17.75 -5.707 1 34.16 10 ILE B N 1
ATOM 832 C CA . ILE B 1 10 ? -14.492 17 -6.578 1 34.16 10 ILE B CA 1
ATOM 833 C C . ILE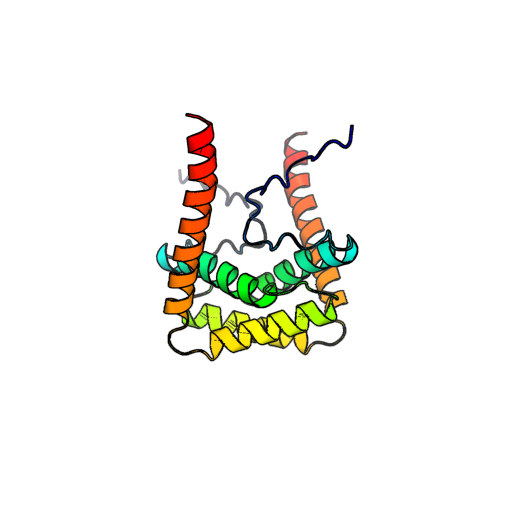 B 1 10 ? -14.391 15.547 -6.098 1 34.16 10 ILE B C 1
ATOM 835 O O . ILE B 1 10 ? -14.156 15.297 -4.914 1 34.16 10 ILE B O 1
ATOM 839 N N . GLY B 1 11 ? -15.109 14.633 -6.688 1 34.53 11 GLY B N 1
ATOM 840 C CA . GLY B 1 11 ? -15.141 13.18 -6.578 1 34.53 11 GLY B CA 1
ATOM 841 C C . GLY B 1 11 ? -13.766 12.57 -6.422 1 34.53 11 GLY B C 1
ATOM 842 O O . GLY B 1 11 ? -13.055 12.367 -7.41 1 34.53 11 GLY B O 1
ATOM 843 N N . ARG B 1 12 ? -12.789 13.164 -5.695 1 33.59 12 ARG B N 1
ATOM 844 C CA . ARG B 1 12 ? -11.484 12.609 -5.332 1 33.59 12 ARG B CA 1
ATOM 845 C C . ARG B 1 12 ? -11.609 11.148 -4.922 1 33.59 12 ARG B C 1
ATOM 847 O O . ARG B 1 12 ? -12.641 10.727 -4.398 1 33.59 12 ARG B O 1
ATOM 854 N N . GLY B 1 13 ? -11.203 10.109 -5.551 1 37.44 13 GLY B N 1
ATOM 855 C CA . GLY B 1 13 ? -10.875 8.859 -4.879 1 37.44 13 GLY B CA 1
ATOM 856 C C . GLY B 1 13 ? -10.68 9.023 -3.383 1 37.44 13 GLY B C 1
ATOM 857 O O . GLY B 1 13 ? -10.609 10.148 -2.879 1 37.44 13 GLY B O 1
ATOM 858 N N . GLY B 1 14 ? -11.023 7.84 -2.357 1 41.53 14 GLY B N 1
ATOM 859 C CA . GLY B 1 14 ? -11.234 8.062 -0.936 1 41.53 14 GLY B CA 1
ATOM 860 C C . GLY B 1 14 ? -10.32 9.125 -0.352 1 41.53 14 GLY B C 1
ATOM 861 O O . GLY B 1 14 ? -9.875 9 0.79 1 41.53 14 GLY B O 1
ATOM 862 N N . SER B 1 15 ? -9.648 9.742 -1.14 1 41.81 15 SER B N 1
ATOM 863 C CA . SER B 1 15 ? -8.727 10.641 -0.448 1 41.81 15 SER B CA 1
ATOM 864 C C . SER B 1 15 ? -9.477 11.727 0.312 1 41.81 15 SER B C 1
ATOM 866 O O . SER B 1 15 ? -10.32 12.422 -0.258 1 41.81 15 SER B O 1
ATOM 868 N N . VAL B 1 16 ? -10 11.406 1.516 1 47.16 16 VAL B N 1
ATOM 869 C CA . VAL B 1 16 ? -10.383 12.461 2.445 1 47.16 16 VAL B CA 1
ATOM 870 C C . VAL B 1 16 ? -9.625 13.742 2.113 1 47.16 16 VAL B C 1
ATOM 872 O O . VAL B 1 16 ? -8.422 13.703 1.85 1 47.16 16 VAL B O 1
ATOM 875 N N . LEU B 1 17 ? -10.328 14.688 1.401 1 51.75 17 LEU B N 1
ATOM 876 C CA . LEU B 1 17 ? -9.797 16.016 1.153 1 51.75 17 LEU B CA 1
ATOM 877 C C . LEU B 1 17 ? -9.062 16.547 2.381 1 51.75 17 LEU B C 1
ATOM 879 O O . LEU B 1 17 ? -9.68 17.125 3.281 1 51.75 17 LEU B O 1
ATOM 883 N N . TRP B 1 18 ? -8.188 15.852 2.814 1 61.81 18 TRP B N 1
ATOM 884 C CA . TRP B 1 18 ? -7.344 16.438 3.854 1 61.81 18 TRP B CA 1
ATOM 885 C C . TRP B 1 18 ? -6.555 17.625 3.314 1 61.81 18 TRP B C 1
ATOM 887 O O . TRP B 1 18 ? -6.277 17.703 2.115 1 61.81 18 TRP B O 1
ATOM 897 N N . PRO B 1 19 ? -6.512 18.719 4.078 1 64.69 19 PRO B N 1
ATOM 898 C CA . PRO B 1 19 ? -5.598 19.781 3.633 1 64.69 19 PRO B CA 1
ATOM 899 C C . PRO B 1 19 ? -4.34 19.234 2.963 1 64.69 19 PRO B C 1
ATOM 901 O O . PRO B 1 19 ? -3.936 18.094 3.234 1 64.69 19 PRO B O 1
ATOM 904 N N . ALA B 1 20 ? -3.828 20 2.076 1 69.81 20 ALA B N 1
ATOM 905 C CA . ALA B 1 20 ? -2.609 19.609 1.373 1 69.81 20 ALA B CA 1
ATOM 906 C C . ALA B 1 20 ? -1.489 19.281 2.355 1 69.81 20 ALA B C 1
ATOM 908 O O . ALA B 1 20 ? -1.28 20 3.334 1 69.81 20 ALA B O 1
ATOM 909 N N . ARG B 1 21 ? -0.978 18.172 2.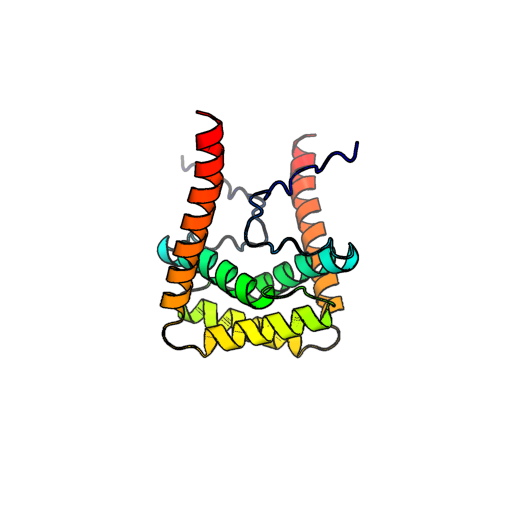252 1 76.06 21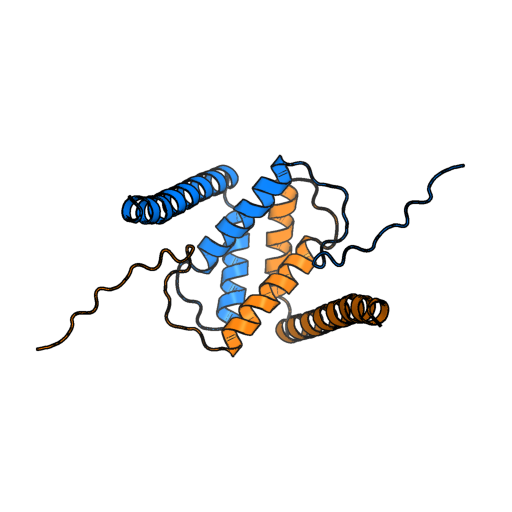 ARG B N 1
ATOM 910 C CA . ARG B 1 21 ? 0.162 17.766 3.062 1 76.06 21 ARG B CA 1
ATOM 911 C C . ARG B 1 21 ? 1.436 18.469 2.621 1 76.06 21 ARG B C 1
ATOM 913 O O . ARG B 1 21 ? 1.531 18.938 1.482 1 76.06 21 ARG B O 1
ATOM 920 N N . SER B 1 22 ? 2.271 18.625 3.584 1 81.38 22 SER B N 1
ATOM 921 C CA . SER B 1 22 ? 3.584 19.141 3.203 1 81.38 22 SER B CA 1
ATOM 922 C C . SER B 1 22 ? 4.199 18.312 2.082 1 81.38 22 SER B C 1
ATOM 924 O O . SER B 1 22 ? 4.02 17.094 2.031 1 81.38 22 SER B O 1
ATOM 926 N N . PRO B 1 23 ? 4.906 18.922 1.19 1 82.88 23 PRO B N 1
ATOM 927 C CA . PRO B 1 23 ? 5.559 18.234 0.08 1 82.88 23 PRO B CA 1
ATOM 928 C C . PRO B 1 23 ? 6.453 17.078 0.546 1 82.88 23 PRO B C 1
ATOM 930 O O . PRO B 1 23 ? 6.52 16.047 -0.111 1 82.88 23 PRO B O 1
ATOM 933 N N . ASP B 1 24 ? 7.125 17.297 1.676 1 83.62 24 ASP B N 1
ATOM 934 C CA . ASP B 1 24 ? 8.031 16.281 2.188 1 83.62 24 ASP B CA 1
ATOM 935 C C . ASP B 1 24 ? 7.258 15.023 2.611 1 83.62 24 ASP B C 1
ATOM 937 O O . ASP B 1 24 ? 7.691 13.906 2.342 1 83.62 24 ASP B O 1
ATOM 941 N N . LEU B 1 25 ? 6.195 15.234 3.242 1 87.38 25 LEU B N 1
ATOM 942 C CA . LEU B 1 25 ? 5.398 14.102 3.701 1 87.38 25 LEU B CA 1
ATOM 943 C C . LEU B 1 25 ? 4.754 13.383 2.521 1 87.38 25 LEU B C 1
ATOM 945 O O . LEU B 1 25 ? 4.629 12.156 2.535 1 87.38 25 LEU B O 1
ATOM 949 N N . THR B 1 26 ? 4.445 14.148 1.537 1 86.12 26 THR B N 1
ATOM 950 C CA . THR B 1 26 ? 3.865 13.562 0.335 1 86.12 26 THR B CA 1
ATOM 951 C C . THR B 1 26 ? 4.879 12.68 -0.382 1 86.12 26 THR B C 1
ATOM 953 O O . THR B 1 26 ? 4.559 11.562 -0.792 1 86.12 26 THR B O 1
ATOM 956 N N . ARG B 1 27 ? 6.113 13.172 -0.459 1 83.69 27 ARG B N 1
ATOM 957 C CA . ARG B 1 27 ? 7.184 12.383 -1.061 1 83.69 27 ARG B CA 1
ATOM 958 C C . ARG B 1 27 ? 7.449 11.109 -0.26 1 83.69 27 ARG B C 1
ATOM 960 O O . ARG B 1 27 ? 7.574 10.023 -0.832 1 83.69 27 ARG B O 1
ATOM 967 N N . LEU B 1 28 ? 7.496 11.258 1.025 1 85.25 28 LEU B N 1
ATOM 968 C CA . LEU B 1 28 ? 7.766 10.125 1.909 1 85.25 28 LEU B CA 1
ATOM 969 C C . LEU B 1 28 ? 6.645 9.094 1.827 1 85.25 28 LEU B C 1
ATOM 971 O O . LEU B 1 28 ? 6.906 7.887 1.848 1 85.25 28 LEU B O 1
ATOM 975 N N . ASP B 1 29 ? 5.457 9.609 1.818 1 87.75 29 ASP B N 1
ATOM 976 C CA . ASP B 1 29 ? 4.305 8.727 1.653 1 87.75 29 ASP B CA 1
ATOM 977 C C . ASP B 1 29 ? 4.465 7.84 0.424 1 87.75 29 ASP B C 1
ATOM 979 O O . ASP B 1 29 ? 4.41 6.609 0.529 1 87.75 29 ASP B O 1
ATOM 983 N N . TYR B 1 30 ? 4.738 8.516 -0.7 1 86.5 30 TYR B N 1
ATOM 984 C CA . TYR B 1 30 ? 4.875 7.793 -1.961 1 86.5 30 TYR B CA 1
ATOM 985 C C . TYR B 1 30 ? 6.004 6.77 -1.885 1 86.5 30 TYR B C 1
ATOM 987 O O . TYR B 1 30 ? 5.805 5.594 -2.199 1 86.5 30 TYR B O 1
ATOM 995 N N . PHE B 1 31 ? 7.156 7.113 -1.353 1 88.75 31 PHE B N 1
ATOM 996 C CA . PHE B 1 31 ? 8.336 6.258 -1.396 1 88.75 31 PHE B CA 1
ATOM 997 C C . PHE B 1 31 ? 8.258 5.172 -0.328 1 88.75 31 PHE B C 1
ATOM 999 O O . PHE B 1 31 ? 8.75 4.062 -0.526 1 88.75 31 PHE B O 1
ATOM 1006 N N . LEU B 1 32 ? 7.633 5.445 0.769 1 92.38 32 LEU B N 1
ATOM 1007 C CA . LEU B 1 32 ? 7.477 4.434 1.81 1 92.38 32 LEU B CA 1
ATOM 1008 C C . LEU B 1 32 ? 6.613 3.277 1.318 1 92.38 32 LEU B C 1
ATOM 1010 O O . LEU B 1 32 ? 6.957 2.111 1.525 1 92.38 32 LEU B O 1
ATOM 1014 N N . TRP B 1 33 ? 5.492 3.615 0.607 1 92.5 33 TRP B N 1
ATOM 1015 C CA . TRP B 1 33 ? 4.637 2.564 0.061 1 92.5 33 TRP B CA 1
ATOM 1016 C C . TRP B 1 33 ? 5.391 1.737 -0.976 1 92.5 33 TRP B C 1
ATOM 1018 O O . TRP B 1 33 ? 5.254 0.513 -1.021 1 92.5 33 TRP B O 1
ATOM 1028 N N . ARG B 1 34 ? 6.129 2.455 -1.774 1 87.88 34 ARG B N 1
ATOM 1029 C CA . ARG B 1 34 ? 6.934 1.742 -2.762 1 87.88 34 ARG B CA 1
ATOM 1030 C C . ARG B 1 34 ? 7.895 0.771 -2.086 1 87.88 34 ARG B C 1
ATOM 1032 O O . ARG B 1 34 ? 8.062 -0.363 -2.539 1 87.88 34 ARG B O 1
ATOM 1039 N N . TYR B 1 35 ? 8.562 1.257 -1.073 1 91.19 35 TYR B N 1
ATOM 1040 C CA . TYR B 1 35 ? 9.5 0.421 -0.336 1 91.19 35 TYR B CA 1
ATOM 1041 C C . TYR B 1 35 ? 8.789 -0.764 0.307 1 91.19 35 TYR B C 1
ATOM 1043 O O . TYR B 1 35 ? 9.25 -1.903 0.2 1 91.19 35 TYR B O 1
ATOM 1051 N N . VAL B 1 36 ? 7.68 -0.576 0.989 1 94.56 36 VAL B N 1
ATOM 1052 C CA . VAL B 1 36 ? 6.902 -1.646 1.604 1 94.56 36 VAL B CA 1
ATOM 1053 C C . VAL B 1 36 ? 6.531 -2.686 0.549 1 94.56 36 VAL B C 1
ATOM 1055 O O . VAL B 1 36 ? 6.695 -3.889 0.769 1 94.56 36 VAL B O 1
ATOM 1058 N N . LYS B 1 37 ? 6.02 -2.244 -0.649 1 92.88 37 LYS B N 1
ATOM 1059 C CA . LYS B 1 37 ? 5.625 -3.164 -1.712 1 92.88 37 LYS B CA 1
ATOM 1060 C C . LYS B 1 37 ? 6.82 -3.965 -2.219 1 92.88 37 LYS B C 1
ATOM 1062 O O . LYS B 1 37 ? 6.68 -5.137 -2.574 1 92.88 37 LYS B O 1
ATOM 1067 N N . SER B 1 38 ? 8.008 -3.258 -2.213 1 90.12 38 SER B N 1
ATOM 1068 C CA . SER B 1 38 ? 9.195 -3.98 -2.662 1 90.12 38 SER B CA 1
ATOM 1069 C C . SER B 1 38 ? 9.516 -5.145 -1.73 1 90.12 38 SER B C 1
ATOM 1071 O O . SER B 1 38 ? 10.008 -6.184 -2.176 1 90.12 38 SER B O 1
ATOM 1073 N N . LEU B 1 39 ? 9.281 -4.977 -0.463 1 93.12 39 LEU B N 1
ATOM 1074 C CA . LEU B 1 39 ? 9.484 -6.039 0.513 1 93.12 39 LEU B CA 1
ATOM 1075 C C . LEU B 1 39 ? 8.438 -7.141 0.34 1 93.12 39 LEU B C 1
ATOM 1077 O O . LEU B 1 39 ? 8.766 -8.328 0.443 1 93.12 39 LEU B O 1
ATOM 1081 N N . VAL B 1 40 ? 7.219 -6.824 0.081 1 95.56 40 VAL B N 1
ATOM 1082 C CA . VAL B 1 40 ? 6.105 -7.762 -0.044 1 95.56 40 VAL B CA 1
ATOM 1083 C C . VAL B 1 40 ? 6.305 -8.633 -1.279 1 95.56 40 VAL B C 1
ATOM 1085 O O . VAL B 1 40 ? 6.027 -9.836 -1.249 1 95.56 40 VAL B O 1
ATOM 1088 N N . TYR B 1 41 ? 6.832 -8.023 -2.328 1 91.94 41 TYR B N 1
ATOM 1089 C CA . TYR B 1 41 ? 6.836 -8.711 -3.617 1 91.94 41 TYR B CA 1
ATOM 1090 C C . TYR B 1 41 ? 8.25 -9.109 -4.016 1 91.94 41 TYR B C 1
ATOM 1092 O O . TYR B 1 41 ? 8.547 -9.258 -5.203 1 91.94 41 TYR B O 1
ATOM 1100 N N . GLU B 1 42 ? 9.062 -9.188 -3.09 1 91.38 42 GLU B N 1
ATOM 1101 C CA . GLU B 1 42 ? 10.422 -9.664 -3.332 1 91.38 42 GLU B CA 1
ATOM 1102 C C . GLU B 1 42 ? 10.406 -11.023 -4.027 1 91.38 42 GLU B C 1
ATOM 1104 O O . GLU B 1 42 ? 11.297 -11.328 -4.832 1 91.38 42 GLU B O 1
ATOM 1109 N N . THR B 1 43 ? 9.477 -11.852 -3.725 1 91.12 43 THR B N 1
ATOM 1110 C CA . THR B 1 43 ? 9.18 -13.125 -4.367 1 91.12 43 THR B CA 1
ATOM 1111 C C . THR B 1 43 ? 7.707 -13.203 -4.766 1 91.12 43 THR B C 1
ATOM 1113 O O . THR B 1 43 ? 6.887 -12.43 -4.273 1 91.12 43 THR B O 1
ATOM 1116 N N . PRO B 1 44 ? 7.359 -14.031 -5.703 1 88.81 44 PRO B N 1
ATOM 1117 C CA . PRO B 1 44 ? 5.961 -14.102 -6.133 1 88.81 44 PRO B CA 1
ATOM 1118 C C . PRO B 1 44 ? 5.012 -14.438 -4.988 1 88.81 44 PRO B C 1
ATOM 1120 O O . PRO B 1 44 ? 5.336 -15.266 -4.133 1 88.81 44 PRO B O 1
ATOM 1123 N N . VAL B 1 45 ? 3.949 -13.781 -4.953 1 92.19 45 VAL B N 1
ATOM 1124 C CA . VAL B 1 45 ? 2.875 -14.047 -4 1 92.19 45 VAL B CA 1
ATOM 1125 C C . VAL B 1 45 ? 2.016 -15.203 -4.492 1 92.19 45 VAL B C 1
ATOM 1127 O O . VAL B 1 45 ? 1.542 -15.195 -5.633 1 92.19 45 VAL B O 1
ATOM 1130 N N . ASN B 1 46 ? 1.698 -16.094 -3.623 1 89.62 46 ASN B N 1
ATOM 1131 C CA . ASN B 1 46 ? 1.124 -17.359 -4.086 1 89.62 46 ASN B CA 1
ATOM 1132 C C . ASN B 1 46 ? -0.344 -17.484 -3.689 1 89.62 46 ASN B C 1
ATOM 1134 O O . ASN B 1 46 ? -1.04 -18.391 -4.148 1 89.62 46 ASN B O 1
ATOM 1138 N N . SER B 1 47 ? -0.808 -16.734 -2.775 1 91.75 47 SER B N 1
ATOM 1139 C CA . SER B 1 47 ? -2.193 -16.766 -2.322 1 91.75 47 SER B CA 1
ATOM 1140 C C . SER B 1 47 ? -2.574 -15.484 -1.602 1 91.75 47 SER B C 1
ATOM 1142 O O . SER B 1 47 ? -1.708 -14.672 -1.263 1 91.75 47 SER B O 1
ATOM 1144 N N . ALA B 1 48 ? -3.844 -15.398 -1.373 1 89.44 48 ALA B N 1
ATOM 1145 C CA . ALA B 1 48 ? -4.328 -14.234 -0.63 1 89.44 48 ALA B CA 1
ATOM 1146 C C . ALA B 1 48 ? -3.791 -14.234 0.798 1 89.44 48 ALA B C 1
ATOM 1148 O O . ALA B 1 48 ? -3.428 -13.18 1.331 1 89.44 48 ALA B O 1
ATOM 1149 N N . GLU B 1 49 ? -3.805 -15.398 1.401 1 92.62 49 GLU B N 1
ATOM 1150 C CA . GLU B 1 49 ? -3.285 -15.523 2.76 1 92.62 49 GLU B CA 1
ATOM 1151 C C . GLU B 1 49 ? -1.8 -15.18 2.816 1 92.62 49 GLU B C 1
ATOM 1153 O O . GLU B 1 49 ? -1.339 -14.547 3.768 1 92.62 49 GLU B O 1
ATOM 1158 N N . ASP B 1 50 ? -1.123 -15.586 1.794 1 94.94 50 ASP B N 1
ATOM 1159 C CA . ASP B 1 50 ? 0.293 -15.258 1.672 1 94.94 50 ASP B CA 1
ATOM 1160 C C . ASP B 1 50 ? 0.498 -13.75 1.553 1 94.94 50 ASP B C 1
ATOM 1162 O O . ASP B 1 50 ? 1.387 -13.188 2.195 1 94.94 50 ASP B O 1
ATOM 1166 N N . LEU B 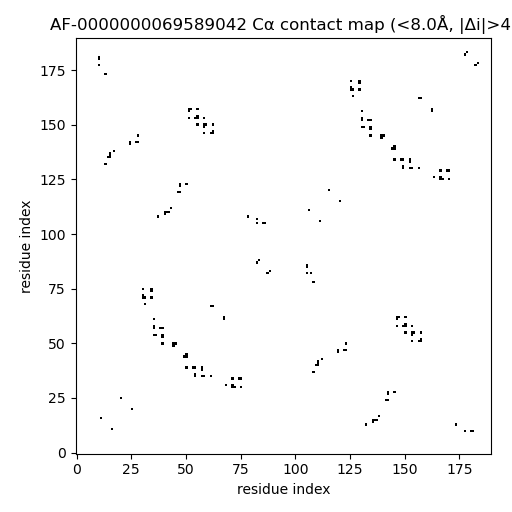1 51 ? -0.254 -13.141 0.769 1 94.62 51 LEU B N 1
ATOM 1167 C CA . LEU B 1 51 ? -0.177 -11.703 0.579 1 94.62 51 LEU B CA 1
ATOM 1168 C C . LEU B 1 51 ? -0.379 -10.969 1.9 1 94.62 51 LEU B C 1
ATOM 1170 O O . LEU B 1 51 ? 0.416 -10.094 2.26 1 94.62 51 LEU B O 1
ATOM 1174 N N . VAL B 1 52 ? -1.382 -11.375 2.648 1 95.06 52 VAL B N 1
ATOM 1175 C CA . VAL B 1 52 ? -1.696 -10.734 3.922 1 95.06 52 VAL B CA 1
ATOM 1176 C C . VAL B 1 52 ? -0.53 -10.914 4.891 1 95.06 52 VAL B C 1
ATOM 1178 O O . VAL B 1 52 ? -0.133 -9.969 5.578 1 95.06 52 VAL B O 1
ATOM 1181 N N . ALA B 1 53 ? -0.066 -12.086 4.973 1 96.38 53 ALA B N 1
ATOM 1182 C CA . ALA B 1 53 ? 1.056 -12.375 5.863 1 96.38 53 ALA B CA 1
ATOM 1183 C C . ALA B 1 53 ? 2.273 -11.531 5.5 1 96.38 53 ALA B C 1
ATOM 1185 O O . ALA B 1 53 ? 2.969 -11.023 6.383 1 96.38 53 ALA B O 1
ATOM 1186 N N . ARG B 1 54 ? 2.582 -11.391 4.273 1 96.88 54 ARG B N 1
ATOM 1187 C CA . ARG B 1 54 ? 3.746 -10.641 3.814 1 96.88 54 ARG B CA 1
ATOM 1188 C C . ARG B 1 54 ? 3.561 -9.141 4.051 1 96.88 54 ARG B C 1
ATOM 1190 O O . ARG B 1 54 ? 4.516 -8.438 4.375 1 96.88 54 ARG B O 1
ATOM 1197 N N . ILE B 1 55 ? 2.359 -8.625 3.844 1 97.12 55 ILE B N 1
ATOM 1198 C CA . ILE B 1 55 ? 2.08 -7.227 4.156 1 97.12 55 ILE B CA 1
ATOM 1199 C C . ILE B 1 55 ? 2.344 -6.969 5.637 1 97.12 55 ILE B C 1
ATOM 1201 O O . ILE B 1 55 ? 3 -5.984 5.992 1 97.12 55 ILE B O 1
ATOM 1205 N N . ALA B 1 56 ? 1.878 -7.895 6.48 1 97.12 56 ALA B N 1
ATOM 1206 C CA . ALA B 1 56 ? 2.088 -7.754 7.922 1 97.12 56 ALA B CA 1
ATOM 1207 C C . ALA B 1 56 ? 3.574 -7.812 8.266 1 97.12 56 ALA B C 1
ATOM 1209 O O . ALA B 1 56 ? 4.059 -7.02 9.078 1 97.12 56 ALA B O 1
ATOM 1210 N N . ALA B 1 57 ? 4.211 -8.727 7.672 1 97.81 57 ALA B N 1
ATOM 1211 C CA . ALA B 1 57 ? 5.641 -8.875 7.934 1 97.81 57 ALA B CA 1
ATOM 1212 C C . ALA B 1 57 ? 6.418 -7.652 7.465 1 97.81 57 ALA B C 1
ATOM 1214 O O . ALA B 1 57 ? 7.309 -7.164 8.164 1 97.81 57 ALA B O 1
ATOM 1215 N N . ALA B 1 58 ? 6.156 -7.141 6.273 1 97.06 58 ALA B N 1
ATOM 1216 C CA . ALA B 1 58 ? 6.82 -5.961 5.73 1 97.06 58 ALA B CA 1
ATOM 1217 C C . ALA B 1 58 ? 6.566 -4.738 6.602 1 97.06 58 ALA B C 1
ATOM 1219 O O . ALA B 1 58 ? 7.48 -3.957 6.875 1 97.06 58 ALA B O 1
ATOM 1220 N N . ALA B 1 59 ? 5.316 -4.582 7.039 1 97 59 ALA B N 1
ATOM 1221 C CA . ALA B 1 59 ? 4.957 -3.463 7.902 1 97 59 ALA B CA 1
ATOM 1222 C C . ALA B 1 59 ? 5.715 -3.521 9.227 1 97 59 ALA B C 1
ATOM 1224 O O . ALA B 1 59 ? 6.176 -2.496 9.727 1 97 59 ALA B O 1
ATOM 1225 N N . ARG B 1 60 ? 5.812 -4.719 9.734 1 96.25 60 ARG B N 1
ATOM 1226 C CA . ARG B 1 60 ? 6.559 -4.906 10.969 1 96.25 60 ARG B CA 1
ATOM 1227 C C . ARG B 1 60 ? 8.031 -4.57 10.781 1 96.25 60 ARG B C 1
ATOM 1229 O O . ARG B 1 60 ? 8.641 -3.902 11.617 1 96.25 60 ARG B O 1
ATOM 1236 N N . LYS B 1 61 ? 8.547 -5.047 9.734 1 95.62 61 LYS B N 1
ATOM 1237 C CA . LYS B 1 61 ? 9.945 -4.77 9.43 1 95.62 61 LYS B CA 1
ATOM 1238 C C . LYS B 1 61 ? 10.203 -3.27 9.328 1 95.62 61 LYS B C 1
ATOM 1240 O O . LYS B 1 61 ? 11.164 -2.758 9.898 1 95.62 61 LYS B O 1
ATOM 1245 N N . VAL B 1 62 ? 9.375 -2.539 8.672 1 95 62 VAL B N 1
ATOM 1246 C CA . VAL B 1 62 ? 9.508 -1.1 8.469 1 95 62 VAL B CA 1
ATOM 1247 C C . VAL B 1 62 ? 9.383 -0.378 9.812 1 95 62 VAL B C 1
ATOM 1249 O O . VAL B 1 62 ? 10.148 0.543 10.102 1 95 62 VAL B O 1
ATOM 1252 N N . ARG B 1 63 ? 8.492 -0.824 10.641 1 94.25 63 ARG B N 1
ATOM 1253 C CA . ARG B 1 63 ? 8.258 -0.183 11.93 1 94.25 63 ARG B CA 1
ATOM 1254 C C . ARG B 1 63 ? 9.43 -0.417 12.875 1 94.25 63 ARG B C 1
ATOM 1256 O O . ARG B 1 63 ? 9.828 0.487 13.617 1 94.25 63 ARG B O 1
ATOM 1263 N N . ASP B 1 64 ? 9.898 -1.589 12.75 1 94.94 64 ASP B N 1
ATOM 1264 C CA . ASP B 1 64 ? 10.852 -2.01 13.781 1 94.94 64 ASP B CA 1
ATOM 1265 C C . ASP B 1 64 ? 12.289 -1.692 13.359 1 94.94 64 ASP B C 1
ATOM 1267 O O . ASP B 1 64 ? 13.211 -1.818 14.164 1 94.94 64 ASP B O 1
ATOM 1271 N N . THR B 1 65 ? 12.5 -1.306 12.133 1 92.69 65 THR B N 1
ATOM 1272 C CA . THR B 1 65 ? 13.844 -1.046 11.641 1 92.69 65 THR B CA 1
ATOM 1273 C C . THR B 1 65 ? 14.273 0.384 11.961 1 92.69 65 THR B C 1
ATOM 1275 O O . THR B 1 65 ? 13.68 1.342 11.461 1 92.69 65 THR B O 1
ATOM 1278 N N . PRO B 1 66 ? 15.344 0.497 12.773 1 90.5 66 PRO B N 1
ATOM 1279 C CA . PRO B 1 66 ? 15.875 1.843 12.992 1 90.5 66 PRO B CA 1
ATOM 1280 C C . PRO B 1 66 ? 16.406 2.477 11.703 1 90.5 66 PRO B C 1
ATOM 1282 O O . PRO B 1 66 ? 17.062 1.801 10.898 1 90.5 66 PRO B O 1
ATOM 1285 N N . GLY B 1 67 ? 16.125 3.814 11.43 1 88.69 67 GLY B N 1
ATOM 1286 C CA . GLY B 1 67 ? 16.594 4.496 10.234 1 88.69 67 GLY B CA 1
ATOM 1287 C C . GLY B 1 67 ? 15.883 4.035 8.977 1 88.69 67 GLY B C 1
ATOM 1288 O O . GLY B 1 67 ? 16.5 3.959 7.902 1 88.69 67 GLY B O 1
ATOM 1289 N N . ILE B 1 68 ? 14.773 3.611 9.133 1 87.44 68 ILE B N 1
ATOM 1290 C CA . ILE B 1 68 ? 14 3.049 8.031 1 87.44 68 ILE B CA 1
ATOM 1291 C C . ILE B 1 68 ? 13.945 4.055 6.879 1 87.44 68 ILE B C 1
ATOM 1293 O O . ILE B 1 68 ? 13.977 3.67 5.711 1 87.44 68 ILE B O 1
ATOM 1297 N N . PHE B 1 69 ? 13.969 5.285 7.188 1 88.75 6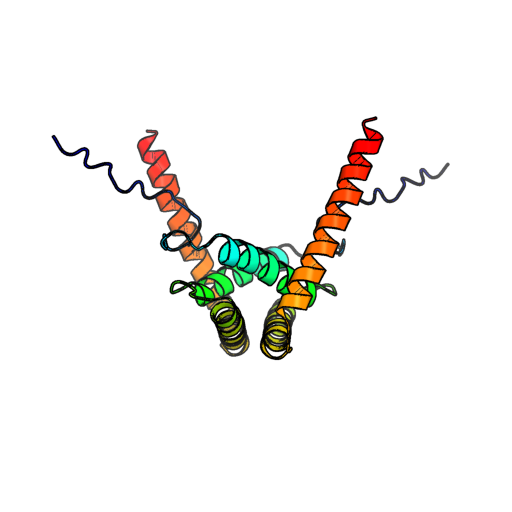9 PHE B N 1
ATOM 1298 C CA . PHE B 1 69 ? 13.797 6.305 6.16 1 88.75 69 PHE B CA 1
ATOM 1299 C C . PHE B 1 69 ? 15.039 6.398 5.281 1 88.75 69 PHE B C 1
ATOM 1301 O O . PHE B 1 69 ? 14.945 6.754 4.102 1 88.75 69 PHE B O 1
ATOM 1308 N N . ALA B 1 70 ? 16.109 6.105 5.879 1 87.38 70 ALA B N 1
ATOM 1309 C CA . ALA B 1 70 ? 17.312 6 5.051 1 87.38 70 ALA B CA 1
ATOM 1310 C C . ALA B 1 70 ? 17.156 4.887 4.016 1 87.38 70 ALA B C 1
ATOM 1312 O O . ALA B 1 70 ? 17.578 5.039 2.863 1 87.38 70 ALA B O 1
ATOM 1313 N N . ASN B 1 71 ? 16.625 3.801 4.441 1 86.44 71 ASN B N 1
ATOM 1314 C CA . ASN B 1 71 ? 16.375 2.691 3.529 1 86.44 71 ASN B CA 1
ATOM 1315 C C . ASN B 1 71 ? 15.383 3.084 2.434 1 86.44 71 ASN B C 1
ATOM 1317 O O . ASN B 1 71 ? 15.57 2.729 1.269 1 86.44 71 ASN B O 1
ATOM 1321 N N . VAL B 1 72 ? 14.383 3.779 2.84 1 86.56 72 VAL B N 1
ATOM 1322 C CA . VAL B 1 72 ? 13.375 4.242 1.893 1 86.56 72 VAL B CA 1
ATOM 1323 C C . VAL B 1 72 ? 14.016 5.156 0.855 1 86.56 72 VAL B C 1
ATOM 1325 O O . VAL B 1 72 ? 13.789 5.004 -0.346 1 86.56 72 VAL B O 1
ATOM 1328 N N . ARG B 1 73 ? 14.844 6.043 1.346 1 85.12 73 ARG B N 1
ATOM 1329 C CA . ARG B 1 73 ? 15.523 6.977 0.455 1 85.12 73 ARG B CA 1
ATOM 1330 C C . ARG B 1 73 ? 16.469 6.238 -0.495 1 85.12 73 ARG B C 1
ATOM 1332 O O . ARG B 1 73 ? 16.531 6.562 -1.683 1 85.12 73 ARG B O 1
ATOM 1339 N N . SER B 1 74 ? 17.109 5.32 0.029 1 85.25 74 SER B N 1
ATOM 1340 C CA . SER B 1 74 ? 18.016 4.516 -0.785 1 85.25 74 SER B CA 1
ATOM 1341 C C . SER B 1 74 ? 17.266 3.75 -1.864 1 85.25 74 SER B C 1
ATOM 1343 O O . SER B 1 74 ? 17.719 3.666 -3.006 1 85.25 74 SER B O 1
ATOM 1345 N N . SER B 1 75 ? 16.172 3.154 -1.433 1 79.19 75 SER B N 1
ATOM 1346 C CA . SER B 1 75 ? 15.344 2.432 -2.391 1 79.19 75 SER B CA 1
ATOM 1347 C C . SER B 1 75 ? 14.844 3.357 -3.496 1 79.19 75 SER B C 1
ATOM 1349 O O . SER B 1 75 ? 14.828 2.979 -4.668 1 79.19 75 SER B O 1
ATOM 1351 N N . MET B 1 76 ? 14.484 4.508 -3.115 1 78.38 76 MET B N 1
ATOM 1352 C CA . MET B 1 76 ? 14.047 5.52 -4.07 1 78.38 76 MET B CA 1
ATOM 1353 C C . MET B 1 76 ? 15.141 5.809 -5.098 1 78.38 76 MET B C 1
ATOM 1355 O O . MET B 1 76 ? 14.867 5.887 -6.297 1 78.38 76 MET B O 1
ATOM 1359 N N . ARG B 1 77 ? 16.25 5.984 -4.566 1 77.69 77 ARG B N 1
ATOM 1360 C CA . ARG B 1 77 ? 17.375 6.281 -5.441 1 77.69 77 ARG B CA 1
ATOM 1361 C C . ARG B 1 77 ? 17.625 5.145 -6.426 1 77.69 77 ARG B C 1
ATOM 1363 O O . ARG B 1 77 ? 17.859 5.379 -7.613 1 77.69 77 ARG B O 1
ATOM 1370 N N . ARG B 1 78 ? 17.547 4.035 -5.945 1 76.62 78 ARG B N 1
ATOM 1371 C CA . ARG B 1 78 ? 17.781 2.861 -6.781 1 76.62 78 ARG B CA 1
ATOM 1372 C C . ARG B 1 78 ? 16.719 2.732 -7.863 1 76.62 78 ARG B C 1
ATOM 1374 O O . ARG B 1 78 ? 17.031 2.416 -9.016 1 76.62 78 ARG B O 1
ATOM 1381 N N . THR B 1 79 ? 15.531 2.984 -7.402 1 70.88 79 THR B N 1
ATOM 1382 C CA . THR B 1 79 ? 14.43 2.865 -8.352 1 70.88 79 THR B CA 1
ATOM 1383 C C . THR B 1 79 ? 14.5 3.961 -9.406 1 70.88 79 THR B C 1
ATOM 1385 O O . THR B 1 79 ? 14.273 3.703 -10.594 1 70.88 79 THR B O 1
ATOM 1388 N N . CYS B 1 80 ? 14.766 5.125 -8.969 1 70.5 80 CYS B N 1
ATOM 1389 C CA . CYS B 1 80 ? 14.914 6.23 -9.906 1 70.5 80 CYS B CA 1
ATOM 1390 C C . CYS B 1 80 ? 16.062 5.969 -10.883 1 70.5 80 CYS B C 1
ATOM 1392 O O . CYS B 1 80 ? 15.938 6.25 -12.078 1 70.5 80 CYS B O 1
ATOM 1394 N N . GLU B 1 81 ? 17.062 5.488 -10.414 1 71 81 GLU B N 1
ATOM 1395 C CA . GLU B 1 81 ? 18.219 5.164 -11.258 1 71 81 GLU B CA 1
ATOM 1396 C C . GLU B 1 81 ? 17.875 4.07 -12.258 1 71 81 GLU B C 1
ATOM 1398 O O . GLU B 1 81 ? 18.281 4.141 -13.422 1 71 81 GLU B O 1
ATOM 1403 N N . ALA B 1 82 ? 17.125 3.139 -11.773 1 69.19 82 ALA B N 1
ATOM 1404 C CA . ALA B 1 82 ? 16.703 2.047 -12.648 1 69.19 82 ALA B CA 1
ATOM 1405 C C . ALA B 1 82 ? 15.781 2.549 -13.758 1 69.19 82 ALA B C 1
ATOM 1407 O O . ALA B 1 82 ? 15.883 2.123 -14.906 1 69.19 82 ALA B O 1
ATOM 1408 N N . CYS B 1 83 ? 14.898 3.439 -13.359 1 63.56 83 CYS B N 1
ATOM 1409 C CA . CYS B 1 83 ? 14.008 4.039 -14.344 1 63.56 83 CYS B CA 1
ATOM 1410 C C . CYS B 1 83 ? 14.781 4.867 -15.352 1 63.56 83 CYS B C 1
ATOM 1412 O O . CYS B 1 83 ? 14.469 4.852 -16.547 1 63.56 83 CYS B O 1
ATOM 1414 N N . PHE B 1 84 ? 15.688 5.633 -14.82 1 64.88 84 PHE B N 1
ATOM 1415 C CA . PHE B 1 84 ? 16.516 6.473 -15.688 1 64.88 84 PHE B CA 1
ATOM 1416 C C . PHE B 1 84 ? 17.328 5.617 -16.656 1 64.88 84 PHE B C 1
ATOM 1418 O O . PHE B 1 84 ? 17.406 5.922 -17.844 1 64.88 84 PHE B O 1
ATOM 1425 N N . THR B 1 85 ? 17.797 4.656 -16.188 1 66.75 85 THR B N 1
ATOM 1426 C CA . THR B 1 85 ? 18.609 3.764 -17 1 66.75 85 THR B CA 1
ATOM 1427 C C . THR B 1 85 ? 17.766 3.023 -18.031 1 66.75 85 THR B C 1
ATOM 1429 O O . THR B 1 85 ? 18.172 2.834 -19.172 1 66.75 85 THR B O 1
ATOM 1432 N N . ALA B 1 86 ? 16.609 2.654 -17.594 1 60.12 86 ALA B N 1
ATOM 1433 C CA . ALA B 1 86 ? 15.703 1.964 -18.5 1 60.12 86 ALA B CA 1
ATOM 1434 C C . ALA B 1 86 ? 15.195 2.904 -19.594 1 60.12 86 ALA B C 1
ATOM 1436 O O . ALA B 1 86 ? 15.117 2.527 -20.766 1 60.12 86 ALA B O 1
ATOM 1437 N N . ARG B 1 87 ? 14.711 4.109 -19.062 1 59.97 87 ARG B N 1
ATOM 1438 C CA . ARG B 1 87 ? 14.211 5.113 -19.984 1 59.97 87 ARG B CA 1
ATOM 1439 C C . ARG B 1 87 ? 15.344 5.691 -20.828 1 59.97 87 ARG B C 1
ATOM 1441 O O . ARG B 1 87 ? 15.141 6.059 -21.984 1 59.97 87 ARG B O 1
ATOM 1448 N N . GLY B 1 88 ? 16.375 6.012 -20.016 1 54.75 88 GLY B N 1
ATOM 1449 C CA . GLY B 1 88 ? 17.516 6.441 -20.797 1 54.75 88 GLY B CA 1
ATOM 1450 C C . GLY B 1 88 ? 17.906 5.449 -21.875 1 54.75 88 GLY B C 1
ATOM 1451 O O . GLY B 1 88 ? 18.391 5.836 -22.953 1 54.75 88 GLY B O 1
ATOM 1452 N N . ARG B 1 89 ? 17.75 4.184 -21.484 1 53.5 89 ARG B N 1
ATOM 1453 C CA . ARG B 1 89 ? 18.047 3.189 -22.516 1 53.5 89 ARG B CA 1
ATOM 1454 C C . ARG B 1 89 ? 17.062 3.27 -23.672 1 53.5 89 ARG B C 1
ATOM 1456 O O . ARG B 1 89 ? 17.391 2.918 -24.797 1 53.5 89 ARG B O 1
ATOM 1463 N N . ASN B 1 90 ? 15.883 3.627 -23.297 1 50.09 90 ASN B N 1
ATOM 1464 C CA . ASN B 1 90 ? 14.938 3.814 -24.406 1 50.09 90 ASN B CA 1
ATOM 1465 C C . ASN B 1 90 ? 15.273 5.055 -25.219 1 50.09 90 ASN B C 1
ATOM 1467 O O . ASN B 1 90 ? 14.93 5.137 -26.406 1 50.09 90 ASN B O 1
ATOM 1471 N N . PHE B 1 91 ? 15.742 6.016 -24.422 1 46.41 91 PHE B N 1
ATOM 1472 C CA . PHE B 1 91 ? 16.125 7.211 -25.172 1 46.41 91 PHE B CA 1
ATOM 1473 C C . PHE B 1 91 ? 17.328 6.934 -26.062 1 46.41 91 PHE B C 1
ATOM 1475 O O . PHE B 1 91 ? 17.469 7.523 -27.125 1 46.41 91 PHE B O 1
ATOM 1482 N N . GLU B 1 92 ? 18.172 6.156 -25.578 1 46.78 92 GLU B N 1
ATOM 1483 C CA . GLU B 1 92 ? 19.297 5.918 -26.469 1 46.78 92 GLU B CA 1
ATOM 1484 C C . GLU B 1 92 ? 18.859 5.199 -27.734 1 46.78 92 GLU B C 1
ATOM 1486 O O . GLU B 1 92 ? 19.5 5.309 -28.781 1 46.78 92 GLU B O 1
ATOM 1491 N N . HIS B 1 93 ? 17.828 4.516 -27.531 1 44.66 93 HIS B N 1
ATOM 1492 C CA . HIS B 1 93 ? 17.453 3.881 -28.797 1 44.66 93 HIS B CA 1
ATOM 1493 C C . HIS B 1 93 ? 16.766 4.871 -29.719 1 44.66 93 HIS B C 1
ATOM 1495 O O . HIS B 1 93 ? 16.547 4.578 -30.906 1 44.66 93 HIS B O 1
ATOM 1501 N N . LEU B 1 94 ? 16.266 5.93 -29.062 1 39.19 94 LEU B N 1
ATOM 1502 C CA . LEU B 1 94 ? 15.672 6.902 -29.984 1 39.19 94 LEU B CA 1
ATOM 1503 C C . LEU B 1 94 ? 16.766 7.738 -30.656 1 39.19 94 LEU B C 1
ATOM 1505 O O . LEU B 1 94 ? 16.5 8.414 -31.656 1 39.19 94 LEU B O 1
ATOM 1509 N N . LEU B 1 95 ? 17.891 7.734 -30.062 1 34.25 95 LEU B N 1
ATOM 1510 C CA . LEU B 1 95 ? 18.859 8.438 -30.875 1 34.25 95 LEU B CA 1
ATOM 1511 C C . LEU B 1 95 ? 19.469 7.508 -31.922 1 34.25 95 LEU B C 1
ATOM 1513 O O . LEU B 1 95 ? 19.656 7.902 -33.062 1 34.25 95 LEU B O 1
#

Radius of gyration: 20.14 Å; Cα contacts (8 Å, |Δi|>4): 103; chains: 2; bounding box: 46×62×52 Å

Sequence (190 aa):
MGTHIGMQWIGRGGSVLWPARSPDLTRLDYFLWRYVKSLVYETPVNSAEDLVARIAAAARKVRDTPGIFANVRSSMRRTCEACFTARGRNFEHLLMGTHIGMQWIGRGGSVLWPARSPDLTRLDYFLWRYVKSLVYETPVNSAEDLVARIAAAARKVRDTPGIFANVRSSMRRTCEACFTARGRNFEHLL

Organism: Araneus ventricosus (NCBI:txid182803)

Nearest PDB structures (foldseek):
  5wbx-assembly1_B  TM=3.978E-01  e=7.359E+00  Homo sapiens
  5wbx-assembly1_B  TM=3.971E-01  e=7.505E+00  Homo sapiens

Foldseek 3Di:
DDPPPPPPPPPPDPPPPDPDDDPVVVVLVVLVVVQLVCQLVVDPQDDPVSSVVSSVVSVCCCVVDPPSSVVSVVVVVVVVVVVCVVVVVVVVVVD/DDPPPDPPPPVPDPPPPDPDDDPVVVVLVVLVVVQLVCQLVVDPQDDPVSSVVSSVVSVVCCVVDPPSSVVSVVVVVVVVVVVCVVVVVVVVVVD

Solvent-accessible surface area (backbone atoms only — not comparable to full-atom values): 11087 Å² total; per-residue (Å²): 139,82,83,74,78,72,83,73,76,71,84,61,67,92,59,68,86,54,76,85,69,57,68,67,58,51,52,47,52,56,38,45,52,52,45,43,50,51,58,44,55,69,50,86,73,85,44,71,69,51,44,41,52,32,44,28,50,32,26,45,50,53,60,70,37,84,67,40,63,58,53,30,52,49,49,46,50,50,48,51,48,49,49,44,50,44,49,47,50,51,46,55,68,69,103,138,83,82,75,78,72,82,74,76,69,76,59,66,91,57,68,86,54,76,85,67,56,69,67,58,50,52,47,52,56,39,44,52,52,44,42,50,50,59,44,53,69,49,86,74,85,44,71,68,50,45,40,51,33,45,29,50,32,25,46,50,54,60,70,38,84,67,41,64,58,53,32,52,51,49,46,50,51,49,50,48,50,48,46,51,52,47,46,50,52,46,57,68,70,102